Protein AF-A0A936IS47-F1 (afdb_monomer_lite)

Foldseek 3Di:
DDKDWDFAKAFPQCLLLVNDADPFDDPVVRVVCCVVRDDDNVPDRSTDTDMDDDPFDFPDKDKAAFDAQDDLAVLLVVLLVCLVVPDPDDRVVNVVSSVVRRRIDGHWIKMWTWTQCCLAPVSIEIEIAGAAAQQHALVSLLRRLVSVLVVCQQPPGKYKHKYFSNQQRGGPRDDDPCVVCCVVVVPVLVVCCVVCVPPDPVNVLQVVCVLVLCLCAFQALCHDADPPRRGRSNVVSVVCQQPRAHPVLFHWAQFQAPPFAPDDTGGCRLWFHADPRHGAFFAADLCCPVVSRGTGNGMTITITGRHNRNYPHPTFLRQGKGYKDFQVVQQPPDVVGPDSTTDIDIDTHSHGCVVVPDDPPPDD

Secondary structure (DSSP, 8-state):
-EEEEEEEEEE--TTTTTSS---SS-HHHHHHHHHHH---TTT---EEEEEEEESS-EEEEEEEEPP--S-TTHHHHHHHHHHHHT--S-HHHHHHHHHS---EEE--EEEEEEE--TTSTTS-EEEEEE---SSS-HHHHHHHHHHHHHHTTT--S-EEEEEE----SS--S---HHHHHHHHH--HHHHHHHHSTTT-TTHHHHHHTHHHHHIIIII-TTSPPBTTTB--STHHHHHHHHH---TTS--------TTTSSS--STTTTTS-EETTEEPPSEE-S--GGGTSSEE--EEEEEE-S-SSTT-TT---TT--EEEEE-HHHHTTSTT-S-SB--EEEE--SS-TTSS--------

Sequence (364 aa):
MNYAFGVEFVEVDPLGLGADRIEYGDEQLRERLRRELSADPARYRGLHGSAILSRYPIRRARVLRLKACYDWYGEERTAIARIEEACRWTAERVFIERVSRELRHGNRMALIAEVAVPESPTGQVTVVAAHLENKCNPACRREQMEQILTAIQEVEDPVILGGDLNTTGASGAPTSVEREISKRIGDADFWALNALRWFTPLVLPRALMFPANYFKNYQDPTARHVPVFATNREAALFRMIERFRFADGHAFDFRGSFGRTANRQRTLGNSNERGPKGFKPTFTFRRDYGGLVGRFKLDWFLIKPLVDDPREPDGSEWFAPHFPVTMSEINGVLPSGLSDHAPITVDLPLVEMRDLGAPPLLSR

pLDDT: mean 78.23, std 19.76, range [36.22, 98.81]

Structure (mmCIF, N/CA/C/O backbone):
data_AF-A0A936IS47-F1
#
_entry.id   AF-A0A936IS47-F1
#
loop_
_atom_site.group_PDB
_atom_site.id
_atom_site.type_symbol
_atom_site.label_atom_id
_atom_site.label_alt_id
_atom_site.label_comp_id
_atom_site.label_asym_id
_atom_site.label_entity_id
_atom_site.label_seq_id
_atom_site.pdbx_PDB_ins_code
_atom_site.Cartn_x
_atom_site.Cartn_y
_atom_site.Cartn_z
_atom_site.occupancy
_atom_site.B_iso_or_equiv
_atom_site.auth_seq_id
_atom_site.auth_comp_id
_atom_site.auth_asym_id
_atom_site.auth_atom_id
_atom_site.pdbx_PDB_model_num
ATOM 1 N N . MET A 1 1 ? 5.730 -18.001 15.917 1.00 82.19 1 MET A N 1
ATOM 2 C CA . MET A 1 1 ? 5.559 -16.816 15.050 1.00 82.19 1 MET A CA 1
ATOM 3 C C . MET A 1 1 ? 4.780 -17.264 13.829 1.00 82.19 1 MET A C 1
ATOM 5 O O . MET A 1 1 ? 5.190 -18.242 13.218 1.00 82.19 1 MET A O 1
ATOM 9 N N . ASN A 1 2 ? 3.641 -16.635 13.543 1.00 96.62 2 ASN A N 1
ATOM 10 C CA . ASN A 1 2 ? 2.774 -16.997 12.421 1.00 96.62 2 ASN A CA 1
ATOM 11 C C . ASN A 1 2 ? 3.118 -16.118 11.220 1.00 96.62 2 ASN A C 1
ATOM 13 O O . ASN A 1 2 ? 3.447 -14.943 11.400 1.00 96.62 2 ASN A O 1
ATOM 17 N N . TYR A 1 3 ? 3.041 -16.662 10.009 1.00 97.75 3 TYR A N 1
ATOM 18 C CA . TYR A 1 3 ? 3.226 -15.871 8.801 1.00 97.75 3 TYR A CA 1
ATOM 19 C C . TYR A 1 3 ? 2.379 -16.395 7.644 1.00 97.75 3 TYR A C 1
ATOM 21 O O . TYR A 1 3 ? 2.052 -17.578 7.580 1.00 97.75 3 TYR A O 1
ATOM 29 N N . ALA A 1 4 ? 2.055 -15.496 6.723 1.00 97.94 4 ALA A N 1
ATOM 30 C CA . ALA A 1 4 ? 1.508 -15.809 5.414 1.00 97.94 4 ALA A CA 1
ATOM 31 C C . ALA A 1 4 ? 2.358 -15.098 4.360 1.00 97.94 4 ALA A C 1
ATOM 33 O O . ALA A 1 4 ? 2.736 -13.944 4.553 1.00 97.94 4 ALA A O 1
ATOM 34 N N . PHE A 1 5 ? 2.658 -15.780 3.257 1.00 97.50 5 PHE A N 1
ATOM 35 C CA . PHE A 1 5 ? 3.384 -15.211 2.125 1.00 97.50 5 PHE A CA 1
ATOM 36 C C . PHE A 1 5 ? 2.571 -15.418 0.851 1.00 97.50 5 PHE A C 1
ATOM 38 O O . PHE A 1 5 ? 2.222 -16.548 0.507 1.00 97.50 5 PHE A O 1
ATOM 45 N N . GLY A 1 6 ? 2.247 -14.325 0.168 1.00 96.81 6 GLY A N 1
ATOM 46 C CA . GLY A 1 6 ? 1.588 -14.350 -1.131 1.00 96.81 6 GLY A CA 1
ATOM 47 C C . GLY A 1 6 ? 2.617 -14.117 -2.225 1.00 96.81 6 GLY A C 1
ATOM 48 O O . GLY A 1 6 ? 3.316 -13.112 -2.187 1.00 96.81 6 GLY A O 1
ATOM 49 N N . VAL A 1 7 ? 2.703 -15.018 -3.205 1.00 95.94 7 VAL A N 1
ATOM 50 C CA . VAL A 1 7 ? 3.560 -14.826 -4.386 1.00 95.94 7 VAL A CA 1
ATOM 51 C C . VAL A 1 7 ? 2.848 -13.902 -5.365 1.00 95.94 7 VAL A C 1
ATOM 53 O O . VAL A 1 7 ? 1.800 -14.256 -5.900 1.00 95.94 7 VAL A O 1
ATOM 56 N N . GLU A 1 8 ? 3.425 -12.741 -5.631 1.00 94.56 8 GLU A N 1
ATOM 57 C CA . GLU A 1 8 ? 2.979 -11.785 -6.641 1.00 94.56 8 GLU A CA 1
ATOM 58 C C . GLU A 1 8 ? 3.512 -12.159 -8.025 1.00 94.56 8 GLU A C 1
ATOM 60 O O . GLU A 1 8 ? 2.726 -12.369 -8.954 1.00 94.56 8 GLU A O 1
ATOM 65 N N . PHE A 1 9 ? 4.829 -12.342 -8.112 1.00 94.31 9 PHE A N 1
ATOM 66 C CA . PHE A 1 9 ? 5.538 -12.665 -9.341 1.00 94.31 9 PHE A CA 1
ATOM 67 C C . PHE A 1 9 ? 6.472 -13.857 -9.166 1.00 94.31 9 PHE A C 1
ATOM 69 O O . PHE A 1 9 ? 7.023 -14.093 -8.088 1.00 94.31 9 PHE A O 1
ATOM 76 N N . VAL A 1 10 ? 6.690 -14.547 -10.279 1.00 92.75 10 VAL A N 1
ATOM 77 C CA . VAL A 1 10 ? 7.828 -15.434 -10.488 1.00 92.75 10 VAL A CA 1
ATOM 78 C C . VAL A 1 10 ? 8.777 -14.736 -11.458 1.00 92.75 10 VAL A C 1
ATOM 80 O O . VAL A 1 10 ? 8.412 -14.488 -12.608 1.00 92.75 10 VAL A O 1
ATOM 83 N N . GLU A 1 11 ? 9.971 -14.395 -10.986 1.00 88.94 11 GLU A N 1
ATOM 84 C CA . GLU A 1 11 ? 11.075 -13.918 -11.813 1.00 88.94 11 GLU A CA 1
ATOM 85 C C . GLU A 1 11 ? 11.545 -15.071 -12.704 1.00 88.94 11 GLU A C 1
ATOM 87 O O . GLU A 1 11 ? 11.913 -16.146 -12.227 1.00 88.94 11 GLU A O 1
ATOM 92 N N . VAL A 1 12 ? 11.504 -14.844 -14.011 1.00 87.56 12 VAL A N 1
ATOM 93 C CA . VAL A 1 12 ? 11.900 -15.814 -15.040 1.00 87.56 12 VAL A CA 1
ATOM 94 C C . VAL A 1 12 ? 13.076 -15.306 -15.859 1.00 87.56 12 VAL A C 1
ATOM 96 O O . VAL A 1 12 ? 13.268 -15.688 -17.012 1.00 87.56 12 VAL A O 1
ATOM 99 N N . ASP A 1 13 ? 13.857 -14.414 -15.260 1.00 81.06 13 ASP A N 1
ATOM 100 C CA . ASP A 1 13 ? 14.961 -13.772 -15.929 1.00 81.06 13 ASP A CA 1
ATOM 101 C C . ASP A 1 13 ? 16.157 -14.731 -16.130 1.00 81.06 13 ASP A C 1
ATOM 103 O O . ASP A 1 13 ? 16.724 -15.200 -15.139 1.00 81.06 13 ASP A O 1
ATOM 107 N N . PRO A 1 14 ? 16.610 -15.016 -17.372 1.00 77.69 14 PRO A N 1
ATOM 108 C CA . PRO A 1 14 ? 17.640 -16.032 -17.609 1.00 77.69 14 PRO A CA 1
ATOM 109 C C . PRO A 1 14 ? 18.986 -15.798 -16.901 1.00 77.69 14 PRO A C 1
ATOM 111 O O . PRO A 1 14 ? 19.599 -16.764 -16.455 1.00 77.69 14 PRO A O 1
ATOM 114 N N . LEU A 1 15 ? 19.454 -14.550 -16.752 1.00 72.38 15 LEU A N 1
ATOM 115 C CA . LEU A 1 15 ? 20.665 -14.220 -15.979 1.00 72.38 15 LEU A CA 1
ATOM 116 C C . LEU A 1 15 ? 20.448 -14.484 -14.484 1.00 72.38 15 LEU A C 1
ATOM 118 O O . LEU A 1 15 ? 21.322 -15.076 -13.859 1.00 72.38 15 LEU A O 1
ATOM 122 N N . GLY A 1 16 ? 19.295 -14.097 -13.919 1.00 70.12 16 GLY A N 1
ATOM 123 C CA . GLY A 1 16 ? 18.965 -14.365 -12.512 1.00 70.12 16 GLY A CA 1
ATOM 124 C C . GLY A 1 16 ? 18.827 -15.860 -12.204 1.00 70.12 16 GLY A C 1
ATOM 125 O O . GLY A 1 16 ? 19.194 -16.314 -11.123 1.00 70.12 16 GLY A O 1
ATOM 126 N N . LEU A 1 17 ? 18.369 -16.645 -13.184 1.00 74.62 17 LEU A N 1
ATOM 127 C CA . LEU A 1 17 ? 18.293 -18.107 -13.115 1.00 74.62 17 LEU A CA 1
ATOM 128 C C . LEU A 1 17 ? 19.621 -18.814 -13.444 1.00 74.62 17 LEU A C 1
ATOM 130 O O . LEU A 1 17 ? 19.693 -20.040 -13.363 1.00 74.62 17 LEU A O 1
ATOM 134 N N . GLY A 1 18 ? 20.662 -18.076 -13.842 1.00 70.19 18 GLY A N 1
ATOM 135 C CA . GLY A 1 18 ? 21.946 -18.640 -14.272 1.00 70.19 18 GLY A CA 1
ATOM 136 C C . GLY A 1 18 ? 21.893 -19.423 -15.592 1.00 70.19 18 GLY A C 1
ATOM 137 O O . GLY A 1 18 ? 22.841 -20.144 -15.908 1.00 70.19 18 GLY A O 1
ATOM 138 N N . ALA A 1 19 ? 20.802 -19.298 -16.352 1.00 74.12 19 ALA A N 1
ATOM 139 C CA . ALA A 1 19 ? 20.620 -19.915 -17.665 1.00 74.12 19 ALA A CA 1
ATOM 140 C C . ALA A 1 19 ? 21.362 -19.152 -18.778 1.00 74.12 19 ALA A C 1
ATOM 142 O O . ALA A 1 19 ? 21.829 -19.773 -19.729 1.00 74.12 19 ALA A O 1
ATOM 143 N N . ASP A 1 20 ? 21.525 -17.836 -18.621 1.00 72.12 20 ASP A N 1
ATOM 144 C CA . ASP A 1 20 ? 22.324 -16.986 -19.509 1.00 72.12 20 ASP A CA 1
ATOM 145 C C . ASP A 1 20 ? 23.613 -16.512 -18.827 1.00 72.12 20 ASP A C 1
ATOM 147 O O . ASP A 1 20 ? 23.721 -16.456 -17.599 1.00 72.12 20 ASP A O 1
ATOM 151 N N . ARG A 1 21 ? 24.604 -16.112 -19.633 1.00 67.44 21 ARG A N 1
ATOM 152 C CA . ARG A 1 21 ? 25.867 -15.530 -19.157 1.00 67.44 21 ARG A CA 1
ATOM 153 C C . ARG A 1 21 ? 26.047 -14.103 -19.657 1.00 67.44 21 ARG A C 1
ATOM 155 O O . ARG A 1 21 ? 25.599 -13.730 -20.735 1.00 67.44 21 ARG A O 1
ATOM 162 N N . ILE A 1 22 ? 26.759 -13.306 -18.865 1.00 65.44 22 ILE A N 1
ATOM 163 C CA . ILE A 1 22 ? 27.151 -11.949 -19.246 1.00 65.44 22 ILE A CA 1
ATOM 164 C C . ILE A 1 22 ? 28.349 -12.029 -20.197 1.00 65.44 22 ILE A C 1
ATOM 166 O O . ILE A 1 22 ? 29.469 -12.342 -19.782 1.00 65.44 22 ILE A O 1
ATOM 170 N N . GLU A 1 23 ? 28.107 -11.740 -21.473 1.00 65.00 23 GLU A N 1
ATOM 171 C CA . GLU A 1 23 ? 29.120 -11.796 -22.537 1.00 65.00 23 GLU A CA 1
ATOM 172 C C . GLU A 1 23 ? 29.637 -10.420 -22.985 1.00 65.00 23 GLU A C 1
ATOM 174 O O . GLU A 1 23 ? 30.500 -10.341 -23.860 1.00 65.00 23 GLU A O 1
ATOM 179 N N . TYR A 1 24 ? 29.170 -9.338 -22.359 1.00 60.34 24 TYR A N 1
ATOM 180 C CA . TYR A 1 24 ? 29.506 -7.955 -22.710 1.00 60.34 24 TYR A CA 1
ATOM 181 C C . TYR A 1 24 ? 30.317 -7.265 -21.606 1.00 60.34 24 TYR A C 1
ATOM 183 O O . TYR A 1 24 ? 30.250 -7.651 -20.441 1.00 60.34 24 TYR A O 1
ATOM 191 N N . GLY A 1 25 ? 31.081 -6.234 -21.980 1.00 63.25 25 GLY A N 1
ATOM 192 C CA . GLY A 1 25 ? 31.966 -5.503 -21.067 1.00 63.25 25 GLY A CA 1
ATOM 193 C C . GLY A 1 25 ? 33.362 -6.118 -20.931 1.00 63.25 25 GLY A C 1
ATOM 194 O O . GLY A 1 25 ? 33.623 -7.216 -21.441 1.00 63.25 25 GLY A O 1
ATOM 195 N N . ASP A 1 26 ? 34.256 -5.387 -20.264 1.00 71.94 26 ASP A N 1
ATOM 196 C CA . ASP A 1 26 ? 35.590 -5.871 -19.902 1.00 71.94 26 ASP A CA 1
ATOM 197 C C . ASP A 1 26 ? 35.533 -6.918 -18.771 1.00 71.94 26 ASP A C 1
ATOM 199 O O . ASP A 1 26 ? 34.483 -7.192 -18.183 1.00 71.94 26 ASP A O 1
ATOM 203 N N . GLU A 1 27 ? 36.665 -7.562 -18.493 1.00 77.94 27 GLU A N 1
ATOM 204 C CA . GLU A 1 27 ? 36.745 -8.645 -17.511 1.00 77.94 27 GLU A CA 1
ATOM 205 C C . GLU A 1 27 ? 36.425 -8.180 -16.081 1.00 77.94 27 GLU A C 1
ATOM 207 O O . GLU A 1 27 ? 35.774 -8.909 -15.330 1.00 77.94 27 GLU A O 1
ATOM 212 N N . GLN A 1 28 ? 36.802 -6.947 -15.724 1.00 76.69 28 GLN A N 1
ATOM 213 C CA . GLN A 1 28 ? 36.520 -6.377 -14.404 1.00 76.69 28 GLN A CA 1
ATOM 214 C C . GLN A 1 28 ? 35.022 -6.166 -14.195 1.00 76.69 28 GLN A C 1
ATOM 216 O O . GLN A 1 28 ? 34.481 -6.542 -13.151 1.00 76.69 28 GLN A O 1
ATOM 221 N N . LEU A 1 29 ? 34.342 -5.604 -15.194 1.00 67.88 29 LEU A N 1
ATOM 222 C CA . LEU A 1 29 ? 32.903 -5.409 -15.179 1.00 67.88 29 LEU A CA 1
ATOM 223 C C . LEU A 1 29 ? 32.196 -6.763 -15.090 1.00 67.88 29 LEU A C 1
ATOM 225 O O . LEU A 1 29 ? 31.381 -6.959 -14.191 1.00 67.88 29 LEU A O 1
ATOM 229 N N . ARG A 1 30 ? 32.556 -7.735 -15.940 1.00 72.06 30 ARG A N 1
ATOM 230 C CA . ARG A 1 30 ? 31.964 -9.086 -15.909 1.00 72.06 30 ARG A CA 1
ATOM 231 C C . ARG A 1 30 ? 32.112 -9.762 -14.552 1.00 72.06 30 ARG A C 1
ATOM 233 O O . ARG A 1 30 ? 31.155 -10.364 -14.073 1.00 72.06 30 ARG A O 1
ATOM 240 N N . GLU A 1 31 ? 33.286 -9.678 -13.939 1.00 75.31 31 GLU A N 1
ATOM 241 C CA . GLU A 1 31 ? 33.547 -10.298 -12.641 1.00 75.31 31 GLU A CA 1
ATOM 242 C C . GLU A 1 31 ? 32.760 -9.618 -11.517 1.00 75.31 31 GLU A C 1
ATOM 244 O O . GLU A 1 31 ? 32.128 -10.291 -10.700 1.00 75.31 31 GLU A O 1
ATOM 249 N N . ARG A 1 32 ? 32.712 -8.282 -11.517 1.00 71.00 32 ARG A N 1
ATOM 250 C CA . ARG A 1 32 ? 31.872 -7.521 -10.589 1.00 71.00 32 ARG A CA 1
ATOM 251 C C . ARG A 1 32 ? 30.404 -7.928 -10.707 1.00 71.00 32 ARG A C 1
ATOM 253 O O . ARG A 1 32 ? 29.754 -8.174 -9.699 1.00 71.00 32 ARG A O 1
ATOM 260 N N . LEU A 1 33 ? 29.897 -8.040 -11.928 1.00 66.00 33 LEU A N 1
ATOM 261 C CA . LEU A 1 33 ? 28.500 -8.373 -12.184 1.00 66.00 33 LEU A CA 1
ATOM 262 C C . LEU A 1 33 ? 28.168 -9.819 -11.864 1.00 66.00 33 LEU A C 1
ATOM 264 O O . LEU A 1 33 ? 27.093 -10.081 -11.341 1.00 66.00 33 LEU A O 1
ATOM 268 N N . ARG A 1 34 ? 29.084 -10.760 -12.122 1.00 70.81 34 ARG A N 1
ATOM 269 C CA . ARG A 1 34 ? 28.926 -12.130 -11.625 1.00 70.81 34 ARG A CA 1
ATOM 270 C C . ARG A 1 34 ? 28.772 -12.121 -10.116 1.00 70.81 34 ARG A C 1
ATOM 272 O O . ARG A 1 34 ? 27.879 -12.783 -9.619 1.00 70.81 34 ARG A O 1
ATOM 279 N N . ARG A 1 35 ? 29.566 -11.344 -9.378 1.00 72.06 35 ARG A N 1
ATOM 280 C CA . ARG A 1 35 ? 29.408 -11.249 -7.918 1.00 72.06 35 ARG A CA 1
ATOM 281 C C . ARG A 1 35 ? 28.094 -10.591 -7.507 1.00 72.06 35 ARG A C 1
ATOM 283 O O . ARG A 1 35 ? 27.453 -11.091 -6.595 1.00 72.06 35 ARG A O 1
ATOM 290 N N . GLU A 1 36 ? 27.691 -9.507 -8.169 1.00 68.12 36 GLU A N 1
ATOM 291 C CA . GLU A 1 36 ? 26.474 -8.758 -7.819 1.00 68.12 36 GLU A CA 1
ATOM 292 C C . GLU A 1 36 ? 25.172 -9.484 -8.214 1.00 68.12 36 GLU A C 1
ATOM 294 O O . GLU A 1 36 ? 24.170 -9.337 -7.521 1.00 68.12 36 GLU A O 1
ATOM 299 N N . LEU A 1 37 ? 25.178 -10.270 -9.297 1.00 67.69 37 LEU A N 1
ATOM 300 C CA . LEU A 1 37 ? 23.992 -10.941 -9.853 1.00 67.69 37 LEU A CA 1
ATOM 301 C C . LEU A 1 37 ? 23.979 -12.458 -9.640 1.00 67.69 37 LEU A C 1
ATOM 303 O O . LEU A 1 37 ? 22.964 -13.093 -9.921 1.00 67.69 37 LEU A O 1
ATOM 307 N N . SER A 1 38 ? 25.078 -13.064 -9.174 1.00 66.56 38 SER A N 1
ATOM 308 C CA . SER A 1 38 ? 25.084 -14.499 -8.872 1.00 66.56 38 SER A CA 1
ATOM 309 C C . SER A 1 38 ? 24.144 -14.788 -7.710 1.00 66.56 38 SER A C 1
ATOM 311 O O . SER A 1 38 ? 24.398 -14.449 -6.555 1.00 66.56 38 SER A O 1
ATOM 313 N N . ALA A 1 39 ? 23.041 -15.451 -8.030 1.00 70.19 39 ALA A N 1
ATOM 314 C CA . ALA A 1 39 ? 22.189 -16.073 -7.043 1.00 70.19 39 ALA A CA 1
ATOM 315 C C . ALA A 1 39 ? 22.640 -17.526 -6.850 1.00 70.19 39 ALA A C 1
ATOM 317 O O . ALA A 1 39 ? 22.960 -18.217 -7.816 1.00 70.19 39 ALA A O 1
ATOM 318 N N . ASP A 1 40 ? 22.664 -17.997 -5.603 1.00 77.06 40 ASP A N 1
ATOM 319 C CA . ASP A 1 40 ? 22.871 -19.415 -5.302 1.00 77.06 40 ASP A CA 1
ATOM 320 C C . ASP A 1 40 ? 21.689 -20.222 -5.877 1.00 77.06 40 ASP A C 1
ATOM 322 O O . ASP A 1 40 ? 20.570 -20.078 -5.367 1.00 77.06 40 ASP A O 1
ATOM 326 N N . PRO A 1 41 ? 21.893 -21.082 -6.896 1.00 75.81 41 PRO A N 1
ATOM 327 C CA . PRO A 1 41 ? 20.801 -21.807 -7.544 1.00 75.81 41 PRO A CA 1
ATOM 328 C C . PRO A 1 41 ? 20.052 -22.756 -6.601 1.00 75.81 41 PRO A C 1
ATOM 330 O O . PRO A 1 41 ? 18.886 -23.066 -6.834 1.00 75.81 41 PRO A O 1
ATOM 333 N N . ALA A 1 42 ? 20.689 -23.213 -5.515 1.00 81.38 42 ALA A N 1
ATOM 334 C CA . ALA A 1 42 ? 20.038 -24.064 -4.521 1.00 81.38 42 ALA A CA 1
ATOM 335 C C . ALA A 1 42 ? 19.063 -23.278 -3.626 1.00 81.38 42 ALA A C 1
ATOM 337 O O . ALA A 1 42 ? 18.147 -23.857 -3.032 1.00 81.38 42 ALA A O 1
ATOM 338 N N . ARG A 1 43 ? 19.252 -21.957 -3.519 1.00 81.25 43 ARG A N 1
ATOM 339 C CA . ARG A 1 43 ? 18.475 -21.072 -2.640 1.00 81.25 43 ARG A CA 1
ATOM 340 C C . ARG A 1 43 ? 17.535 -20.143 -3.394 1.00 81.25 43 ARG A C 1
ATOM 342 O O . ARG A 1 43 ? 16.494 -19.777 -2.851 1.00 81.25 43 ARG A O 1
ATOM 349 N N . TYR A 1 44 ? 17.888 -19.752 -4.611 1.00 82.69 44 TYR A N 1
ATOM 350 C CA . TYR A 1 44 ? 17.108 -18.819 -5.404 1.00 82.69 44 TYR A CA 1
ATOM 351 C C . TYR A 1 44 ? 15.826 -19.474 -5.917 1.00 82.69 44 TYR A C 1
ATOM 353 O O . TYR A 1 44 ? 15.848 -20.515 -6.568 1.00 82.69 44 TYR A O 1
ATOM 361 N N . ARG A 1 45 ? 14.683 -18.864 -5.596 1.00 82.62 45 ARG A N 1
ATOM 362 C CA . ARG A 1 45 ? 13.356 -19.331 -6.030 1.00 82.62 45 ARG A CA 1
ATOM 363 C C . ARG A 1 45 ? 12.652 -18.354 -6.972 1.00 82.62 45 ARG A C 1
ATOM 365 O O . ARG A 1 45 ? 11.584 -18.691 -7.466 1.00 82.62 45 ARG A O 1
ATOM 372 N N . GLY A 1 46 ? 13.209 -17.156 -7.174 1.00 85.56 46 GLY A N 1
ATOM 373 C CA . GLY A 1 46 ? 12.604 -16.106 -8.001 1.00 85.56 46 GLY A CA 1
ATOM 374 C C . GLY A 1 46 ? 11.203 -15.675 -7.551 1.00 85.56 46 GLY A C 1
ATOM 375 O O . GLY A 1 46 ? 10.436 -15.182 -8.364 1.00 85.56 46 GLY A O 1
ATOM 376 N N . LEU A 1 47 ? 10.816 -15.900 -6.291 1.00 91.00 47 LEU A N 1
ATOM 377 C CA . LEU A 1 47 ? 9.480 -15.553 -5.803 1.00 91.00 47 LEU A CA 1
ATOM 378 C C . LEU A 1 47 ? 9.488 -14.141 -5.219 1.00 91.00 47 LEU A C 1
ATOM 380 O O . LEU A 1 47 ? 10.156 -13.888 -4.219 1.00 91.00 47 LEU A O 1
ATOM 384 N N . HIS A 1 48 ? 8.697 -13.253 -5.811 1.00 91.50 48 HIS A N 1
ATOM 385 C CA . HIS A 1 48 ? 8.455 -11.903 -5.304 1.00 91.50 48 HIS A CA 1
ATOM 386 C C . HIS A 1 48 ? 7.042 -11.835 -4.743 1.00 91.50 48 HIS A C 1
ATOM 388 O O . HIS A 1 48 ? 6.132 -12.477 -5.271 1.00 91.50 48 HIS A O 1
ATOM 394 N N . GLY A 1 49 ? 6.832 -11.067 -3.680 1.00 94.25 49 GLY A N 1
ATOM 395 C CA . GLY A 1 49 ? 5.531 -11.027 -3.033 1.00 94.25 49 GLY A CA 1
ATOM 396 C C . GLY A 1 49 ? 5.498 -10.230 -1.743 1.00 94.25 49 GLY A C 1
ATOM 397 O O . GLY A 1 49 ? 6.438 -9.510 -1.414 1.00 94.25 49 GLY A O 1
ATOM 398 N N . SER A 1 50 ? 4.406 -10.401 -1.005 1.00 95.88 50 SER A N 1
ATOM 399 C CA . SER A 1 50 ? 4.168 -9.735 0.275 1.00 95.88 50 SER A CA 1
ATOM 400 C C . SER A 1 50 ? 4.013 -10.769 1.379 1.00 95.88 50 SER A C 1
ATOM 402 O O . SER A 1 50 ? 3.441 -11.843 1.169 1.00 95.88 50 SER A O 1
ATOM 404 N N . ALA A 1 51 ? 4.508 -10.428 2.566 1.00 97.06 51 ALA A N 1
ATOM 405 C CA . ALA A 1 51 ? 4.380 -11.245 3.761 1.00 97.06 51 ALA A CA 1
ATOM 406 C C . ALA A 1 51 ? 3.576 -10.507 4.834 1.00 97.06 51 ALA A C 1
ATOM 408 O O . ALA A 1 51 ? 3.777 -9.316 5.055 1.00 97.06 51 ALA A O 1
ATOM 409 N N . ILE A 1 52 ? 2.720 -11.239 5.543 1.00 98.44 52 ILE A N 1
ATOM 410 C CA . ILE A 1 52 ? 2.136 -10.812 6.816 1.00 98.44 52 ILE A CA 1
ATOM 411 C C . ILE A 1 52 ? 2.761 -11.677 7.899 1.00 98.44 52 ILE A C 1
ATOM 413 O O . ILE A 1 52 ? 2.719 -12.903 7.811 1.00 98.44 52 ILE A O 1
ATOM 417 N N . LEU A 1 53 ? 3.336 -11.044 8.918 1.00 98.38 53 LEU A N 1
ATOM 418 C CA . LEU A 1 53 ? 3.909 -11.713 10.079 1.00 98.38 53 LEU A CA 1
ATOM 419 C C . LEU A 1 53 ? 3.115 -11.298 11.315 1.00 98.38 53 LEU A C 1
ATOM 421 O O . LEU A 1 53 ? 2.843 -10.116 11.510 1.00 98.38 53 LEU A O 1
ATOM 425 N N . SER A 1 54 ? 2.748 -12.264 12.156 1.00 97.75 54 SER A N 1
ATOM 426 C CA . SER A 1 54 ? 1.942 -12.004 13.347 1.00 97.75 54 SER A CA 1
ATOM 427 C C . SER A 1 54 ? 2.402 -12.817 14.553 1.00 97.75 54 SER A C 1
ATOM 429 O O . SER A 1 54 ? 2.759 -13.999 14.460 1.00 97.75 54 SER A O 1
ATOM 431 N N . ARG A 1 55 ? 2.368 -12.172 15.725 1.00 97.12 55 ARG A N 1
ATOM 432 C CA . ARG A 1 55 ? 2.476 -12.858 17.024 1.00 97.12 55 ARG A CA 1
ATOM 433 C C . ARG A 1 55 ? 1.204 -13.647 17.340 1.00 97.12 55 ARG A C 1
ATOM 435 O O . ARG A 1 55 ? 1.289 -14.697 17.967 1.00 97.12 55 ARG A O 1
ATOM 442 N N . TYR A 1 56 ? 0.066 -13.180 16.839 1.00 97.62 56 TYR A N 1
ATOM 443 C CA . TYR A 1 56 ? -1.237 -13.815 16.975 1.00 97.62 56 TYR A CA 1
ATOM 444 C C . TYR A 1 56 ? -1.475 -14.872 15.881 1.00 97.62 56 TYR A C 1
ATOM 446 O O . TYR A 1 56 ? -0.841 -14.801 14.820 1.00 97.62 56 TYR A O 1
ATOM 454 N N . PRO A 1 57 ? -2.355 -15.867 16.103 1.00 98.38 57 PRO A N 1
ATOM 455 C CA . PRO A 1 57 ? -2.691 -16.869 15.093 1.00 98.38 57 PRO A CA 1
ATOM 456 C C . PRO A 1 57 ? -3.307 -16.250 13.831 1.00 98.38 57 PRO A C 1
ATOM 458 O O . PRO A 1 57 ? -4.258 -15.474 13.916 1.00 98.38 57 PRO A O 1
ATOM 461 N N . ILE A 1 58 ? -2.805 -16.646 12.658 1.00 98.50 58 ILE A N 1
ATOM 462 C CA . ILE A 1 58 ? -3.453 -16.371 11.369 1.00 98.50 58 ILE A CA 1
ATOM 463 C C . ILE A 1 58 ? -4.460 -17.498 11.125 1.00 98.50 58 ILE A C 1
ATOM 465 O O . ILE A 1 58 ? -4.066 -18.659 11.015 1.00 98.50 58 ILE A O 1
ATOM 469 N N . ARG A 1 59 ? -5.754 -17.174 11.085 1.00 97.88 59 ARG A N 1
ATOM 470 C CA . ARG A 1 59 ? -6.847 -18.149 10.917 1.00 97.88 59 ARG A CA 1
ATOM 471 C C . ARG A 1 59 ? -7.085 -18.489 9.457 1.00 97.88 59 ARG A C 1
ATOM 473 O O . ARG A 1 59 ? -7.299 -19.650 9.115 1.00 97.88 59 ARG A O 1
ATOM 480 N N . ARG A 1 60 ? -7.006 -17.476 8.601 1.00 98.00 60 ARG A N 1
ATOM 481 C CA . ARG A 1 60 ? -7.183 -17.595 7.159 1.00 98.00 60 ARG A CA 1
ATOM 482 C C . ARG A 1 60 ? -6.251 -16.624 6.461 1.00 98.00 60 ARG A C 1
ATOM 484 O O . ARG A 1 60 ? -6.031 -15.521 6.945 1.00 98.00 60 ARG A O 1
ATOM 491 N N . ALA A 1 61 ? -5.728 -17.027 5.311 1.00 98.25 61 ALA A N 1
ATOM 492 C CA . ALA A 1 61 ? -5.010 -16.139 4.412 1.00 98.25 61 ALA A CA 1
ATOM 493 C C . ALA A 1 61 ? -5.408 -16.441 2.968 1.00 98.25 61 ALA A C 1
ATOM 495 O O . ALA A 1 61 ? -5.621 -17.599 2.603 1.00 98.25 61 ALA A O 1
ATOM 496 N N . ARG A 1 62 ? -5.516 -15.402 2.143 1.00 98.31 62 ARG A N 1
ATOM 497 C CA . ARG A 1 62 ? -5.797 -15.520 0.710 1.00 98.31 62 ARG A CA 1
ATOM 498 C C . ARG A 1 62 ? -5.099 -14.422 -0.076 1.00 98.31 62 ARG A C 1
ATOM 500 O O . ARG A 1 62 ? -4.920 -13.311 0.411 1.00 98.31 62 ARG A O 1
ATOM 507 N N . VAL A 1 63 ? -4.764 -14.731 -1.322 1.00 98.19 63 VAL A N 1
ATOM 508 C CA . VAL A 1 63 ? -4.258 -13.753 -2.287 1.00 98.19 63 VAL A CA 1
ATOM 509 C C . VAL A 1 63 ? -5.420 -13.261 -3.144 1.00 98.19 63 VAL A C 1
ATOM 511 O O . VAL A 1 63 ? -6.136 -14.063 -3.741 1.00 98.19 63 VAL A O 1
ATOM 514 N N . LEU A 1 64 ? -5.589 -11.945 -3.230 1.00 98.38 64 LEU A N 1
ATOM 515 C CA . LEU A 1 64 ? -6.420 -11.282 -4.226 1.00 98.38 64 LEU A CA 1
ATOM 516 C C . LEU A 1 64 ? -5.524 -10.831 -5.381 1.00 98.38 64 LEU A C 1
ATOM 518 O O . LEU A 1 64 ? -4.687 -9.946 -5.213 1.00 98.38 64 LEU A O 1
ATOM 522 N N . ARG A 1 65 ? -5.696 -11.436 -6.558 1.00 97.25 65 ARG A N 1
ATOM 523 C CA . ARG A 1 65 ? -5.019 -10.984 -7.779 1.00 97.25 65 ARG A CA 1
ATOM 524 C C . ARG A 1 65 ? -5.684 -9.714 -8.287 1.00 97.25 65 ARG A C 1
ATOM 526 O O . ARG A 1 65 ? -6.896 -9.699 -8.489 1.00 97.25 65 ARG A O 1
ATOM 533 N N . LEU A 1 66 ? -4.890 -8.670 -8.486 1.00 97.56 66 LEU A N 1
ATOM 534 C CA . LEU A 1 66 ? -5.374 -7.395 -8.995 1.00 97.56 66 LEU A CA 1
ATOM 535 C C . LEU A 1 66 ? -5.365 -7.406 -10.522 1.00 97.56 66 LEU A C 1
ATOM 537 O O . LEU A 1 66 ? -4.697 -8.222 -11.164 1.00 97.56 66 LEU A O 1
ATOM 541 N N . LYS A 1 67 ? -6.114 -6.474 -11.110 1.00 94.69 67 LYS A N 1
ATOM 542 C CA . LYS A 1 67 ? -6.108 -6.215 -12.546 1.00 94.69 67 LYS A CA 1
ATOM 543 C C . LYS A 1 67 ? -4.668 -6.031 -13.026 1.00 94.69 67 LYS A C 1
ATOM 545 O O . LYS A 1 67 ? -3.925 -5.210 -12.482 1.00 94.69 67 LYS A O 1
ATOM 550 N N . ALA A 1 68 ? -4.312 -6.772 -14.073 1.00 93.38 68 ALA A N 1
ATOM 551 C CA . ALA A 1 68 ? -3.065 -6.586 -14.795 1.00 93.38 68 ALA A CA 1
ATOM 552 C C . ALA A 1 68 ? -3.076 -5.202 -15.453 1.00 93.38 68 ALA A C 1
ATOM 554 O O . ALA A 1 68 ? -3.886 -4.927 -16.340 1.00 93.38 68 ALA A O 1
ATOM 555 N N . CYS A 1 69 ? -2.211 -4.320 -14.969 1.00 89.06 69 CYS A N 1
ATOM 556 C CA . CYS A 1 69 ? -2.061 -2.960 -15.478 1.00 89.06 69 CYS A CA 1
ATOM 557 C C . CYS A 1 69 ? -0.813 -2.808 -16.371 1.00 89.06 69 CYS A C 1
ATOM 559 O O . CYS A 1 69 ? -0.666 -1.773 -17.017 1.00 89.06 69 CYS A O 1
ATOM 561 N N . TYR A 1 70 ? 0.063 -3.817 -16.388 1.00 90.12 70 TYR A N 1
ATOM 562 C CA . TYR A 1 70 ? 1.296 -3.886 -17.168 1.00 90.12 70 TYR A CA 1
ATOM 563 C C . TYR A 1 70 ? 1.665 -5.357 -17.412 1.00 90.12 70 TYR A C 1
ATOM 565 O O . TYR A 1 70 ? 1.545 -6.169 -16.490 1.00 90.12 70 TYR A O 1
ATOM 573 N N . ASP A 1 71 ? 2.101 -5.711 -18.624 1.00 90.94 71 ASP A N 1
ATOM 574 C CA . ASP A 1 71 ? 2.614 -7.059 -18.911 1.00 90.94 71 ASP A CA 1
ATOM 575 C C . ASP A 1 71 ? 4.117 -7.146 -18.614 1.00 90.94 71 ASP A C 1
ATOM 577 O O . ASP A 1 71 ? 4.975 -6.902 -19.464 1.00 90.94 71 ASP A O 1
ATOM 581 N N . TRP A 1 72 ? 4.421 -7.550 -17.383 1.00 88.94 72 TRP A N 1
ATOM 582 C CA . TRP A 1 72 ? 5.773 -7.721 -16.854 1.00 88.94 72 TRP A CA 1
ATOM 583 C C . TRP A 1 72 ? 6.663 -8.710 -17.614 1.00 88.94 72 TRP A C 1
ATOM 585 O O . TRP A 1 72 ? 7.878 -8.705 -17.426 1.00 88.94 72 TRP A O 1
ATOM 595 N N . TYR A 1 73 ? 6.093 -9.554 -18.471 1.00 90.19 73 TYR A N 1
ATOM 596 C CA . TYR A 1 73 ? 6.875 -10.438 -19.324 1.00 90.19 73 TYR A CA 1
ATOM 597 C C . TYR A 1 73 ? 6.942 -9.897 -20.752 1.00 90.19 73 TYR A C 1
ATOM 599 O O . TYR A 1 73 ? 8.028 -9.675 -21.288 1.00 90.19 73 TYR A O 1
ATOM 607 N N . GLY A 1 74 ? 5.789 -9.677 -21.387 1.00 87.12 74 GLY A N 1
ATOM 608 C CA . GLY A 1 74 ? 5.712 -9.302 -22.797 1.00 87.12 74 GLY A CA 1
ATOM 609 C C . GLY A 1 74 ? 6.201 -7.885 -23.090 1.00 87.12 74 GLY A C 1
ATOM 610 O O . GLY A 1 74 ? 6.944 -7.694 -24.062 1.00 87.12 74 GLY A O 1
ATOM 611 N N . GLU A 1 75 ? 5.836 -6.897 -22.266 1.00 83.88 75 GLU A N 1
ATOM 612 C CA . GLU A 1 75 ? 6.280 -5.510 -22.459 1.00 83.88 75 GLU A CA 1
ATOM 613 C C . GLU A 1 75 ? 7.768 -5.356 -22.134 1.00 83.88 75 GLU A C 1
ATOM 615 O O . GLU A 1 75 ? 8.492 -4.758 -22.931 1.00 83.88 75 GLU A O 1
ATOM 620 N N . GLU A 1 76 ? 8.254 -5.984 -21.059 1.00 81.94 76 GLU A N 1
ATOM 621 C CA . GLU A 1 76 ? 9.686 -6.011 -20.721 1.00 81.94 76 GLU A CA 1
ATOM 622 C C . GLU A 1 76 ? 10.513 -6.675 -21.829 1.00 81.94 76 GLU A C 1
ATOM 624 O O . GLU A 1 76 ? 11.495 -6.106 -22.306 1.00 81.94 76 GLU A O 1
ATOM 629 N N . ARG A 1 77 ? 10.079 -7.839 -22.333 1.00 79.94 77 ARG A N 1
ATOM 630 C CA . ARG A 1 77 ? 10.756 -8.529 -23.443 1.00 79.94 77 ARG A CA 1
ATOM 631 C C . ARG A 1 77 ? 10.796 -7.682 -24.717 1.00 79.94 77 ARG A C 1
ATOM 633 O O . ARG A 1 77 ? 11.795 -7.686 -25.432 1.00 79.94 77 ARG A O 1
ATOM 640 N N . THR A 1 78 ? 9.726 -6.944 -25.009 1.00 76.81 78 THR A N 1
ATOM 641 C CA . THR A 1 78 ? 9.660 -6.069 -26.191 1.00 76.81 78 THR A CA 1
ATOM 642 C C . THR A 1 78 ? 10.528 -4.822 -26.027 1.00 7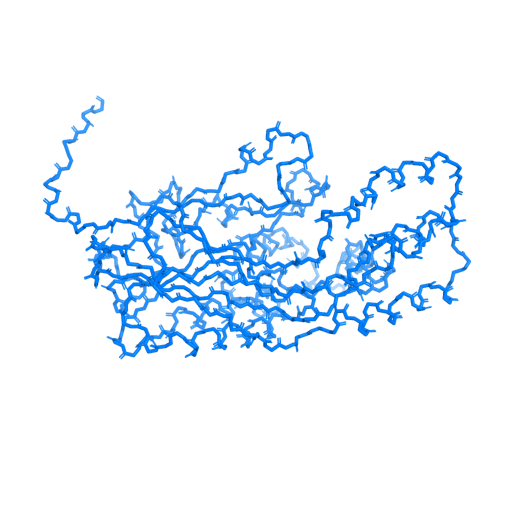6.81 78 THR A C 1
ATOM 644 O O . THR A 1 78 ? 11.179 -4.396 -26.982 1.00 76.81 78 THR A O 1
ATOM 647 N N . ALA A 1 79 ? 10.551 -4.230 -24.830 1.00 69.19 79 ALA A N 1
ATOM 648 C CA . ALA A 1 79 ? 11.423 -3.103 -24.516 1.00 69.19 79 ALA A CA 1
ATOM 649 C C . ALA A 1 79 ? 12.897 -3.480 -24.729 1.00 69.19 79 ALA A C 1
ATOM 651 O O . ALA A 1 79 ? 13.631 -2.717 -25.356 1.00 69.19 79 ALA A O 1
ATOM 652 N N . ILE A 1 80 ? 13.284 -4.691 -24.315 1.00 63.91 80 ILE A N 1
ATOM 653 C CA . ILE A 1 80 ? 14.622 -5.252 -24.539 1.00 63.91 80 ILE A CA 1
ATOM 654 C C . ILE A 1 80 ? 14.943 -5.344 -26.034 1.00 63.91 80 ILE A C 1
ATOM 656 O O . ILE A 1 80 ? 15.943 -4.776 -26.468 1.00 63.91 80 ILE A O 1
ATOM 660 N N . ALA A 1 81 ? 14.085 -5.989 -26.831 1.00 63.53 81 ALA A N 1
ATOM 661 C CA . ALA A 1 81 ? 14.332 -6.173 -28.264 1.00 63.53 81 ALA A CA 1
ATOM 662 C C . ALA A 1 81 ? 14.536 -4.835 -28.997 1.00 63.53 81 ALA A C 1
ATOM 664 O O . ALA A 1 81 ? 15.436 -4.702 -29.821 1.00 63.53 81 ALA A O 1
ATOM 665 N N . ARG A 1 82 ? 13.759 -3.804 -28.636 1.00 61.78 82 ARG A N 1
ATOM 666 C CA . ARG A 1 82 ? 13.907 -2.456 -29.207 1.00 61.78 82 ARG A CA 1
ATOM 667 C C . ARG A 1 82 ? 15.233 -1.798 -28.846 1.00 61.78 82 ARG A C 1
ATOM 669 O O . ARG A 1 82 ? 15.778 -1.067 -29.664 1.00 61.78 82 ARG A O 1
ATOM 676 N N . ILE A 1 83 ? 15.737 -2.012 -27.632 1.00 58.12 83 ILE A N 1
ATOM 677 C CA . ILE A 1 83 ? 17.048 -1.498 -27.224 1.00 58.12 83 ILE A CA 1
ATOM 678 C C . ILE A 1 83 ? 18.147 -2.239 -27.991 1.00 58.12 83 ILE A C 1
ATOM 680 O O . ILE A 1 83 ? 19.043 -1.591 -28.522 1.00 58.12 83 ILE A O 1
ATOM 684 N N . GLU A 1 84 ? 18.061 -3.563 -28.115 1.00 60.53 84 GLU A N 1
ATOM 685 C CA . GLU A 1 84 ? 19.040 -4.364 -28.861 1.00 60.53 84 GLU A CA 1
ATOM 686 C C . GLU A 1 84 ? 19.083 -3.989 -30.354 1.00 60.53 84 GLU A C 1
ATOM 688 O O . GLU A 1 84 ? 20.170 -3.816 -30.907 1.00 60.53 84 GLU A O 1
ATOM 693 N N . GLU A 1 85 ? 17.928 -3.753 -30.985 1.00 55.72 85 GLU A N 1
ATOM 694 C CA . GLU A 1 85 ? 17.836 -3.270 -32.372 1.00 55.72 85 GLU A CA 1
ATOM 695 C C . GLU A 1 85 ? 18.333 -1.824 -32.542 1.00 55.72 85 GLU A C 1
ATOM 697 O O . GLU A 1 85 ? 18.903 -1.474 -33.578 1.00 55.72 85 GLU A O 1
ATOM 702 N N . ALA A 1 86 ? 18.145 -0.964 -31.535 1.00 52.22 86 ALA A N 1
ATOM 703 C CA . ALA A 1 86 ? 18.461 0.460 -31.628 1.00 52.22 86 ALA A CA 1
ATOM 704 C C . ALA A 1 86 ? 19.953 0.806 -31.440 1.00 52.22 86 ALA A C 1
ATOM 706 O O . ALA A 1 86 ? 20.305 1.985 -31.568 1.00 52.22 86 ALA A O 1
ATOM 707 N N . CYS A 1 87 ? 20.850 -0.147 -31.129 1.00 47.59 87 CYS A N 1
ATOM 708 C CA . CYS A 1 87 ? 22.159 0.218 -30.578 1.00 47.59 87 CYS A CA 1
ATOM 709 C C . CYS A 1 87 ? 23.416 0.133 -31.463 1.00 47.59 87 CYS A C 1
ATOM 711 O O . CYS A 1 87 ? 24.128 -0.864 -31.479 1.00 47.59 87 CYS A O 1
ATOM 713 N N . ARG A 1 88 ? 23.806 1.315 -31.988 1.00 44.00 88 ARG A N 1
ATOM 714 C CA . ARG A 1 88 ? 25.185 1.864 -31.991 1.00 44.00 88 ARG A CA 1
ATOM 715 C C . ARG A 1 88 ? 25.478 2.631 -30.675 1.00 44.00 88 ARG A C 1
ATOM 717 O O . ARG A 1 88 ? 25.789 3.819 -30.716 1.00 44.00 88 ARG A O 1
ATOM 724 N N . TRP A 1 89 ? 25.329 2.013 -29.502 1.00 52.81 89 TRP A N 1
ATOM 725 C CA . TRP A 1 89 ? 25.623 2.665 -28.206 1.00 52.81 89 TRP A CA 1
ATOM 726 C C . TRP A 1 89 ? 26.740 1.942 -27.451 1.00 52.81 89 TRP A C 1
ATOM 728 O O . TRP A 1 89 ? 27.100 0.815 -27.787 1.00 52.81 89 TRP A O 1
ATOM 738 N N . THR A 1 90 ? 27.318 2.600 -26.439 1.00 52.19 90 THR A N 1
ATOM 739 C CA . THR A 1 90 ? 28.367 2.001 -25.606 1.00 52.19 90 THR A CA 1
ATOM 740 C C . THR A 1 90 ? 27.831 0.762 -24.891 1.00 52.19 90 THR A C 1
ATOM 742 O O . THR A 1 90 ? 26.735 0.783 -24.325 1.00 52.19 90 THR A O 1
ATOM 745 N N . ALA A 1 91 ? 28.621 -0.316 -24.903 1.00 54.78 91 ALA A N 1
ATOM 746 C CA . ALA A 1 91 ? 28.252 -1.608 -24.325 1.00 54.78 91 ALA A CA 1
ATOM 747 C C . ALA A 1 91 ? 27.753 -1.486 -22.875 1.00 54.78 91 ALA A C 1
ATOM 749 O O . ALA A 1 91 ? 26.809 -2.162 -22.496 1.00 54.78 91 ALA A O 1
ATOM 750 N N . GLU A 1 92 ? 28.323 -0.565 -22.096 1.00 50.47 92 GLU A N 1
ATOM 751 C CA . GLU A 1 92 ? 27.971 -0.311 -20.696 1.00 50.47 92 GLU A CA 1
ATOM 752 C C . GLU A 1 92 ? 26.515 0.153 -20.493 1.00 50.47 92 GLU A C 1
ATOM 754 O O . GLU A 1 92 ? 25.857 -0.275 -19.547 1.00 50.47 92 GLU A O 1
ATOM 759 N N . ARG A 1 93 ? 25.964 0.985 -21.389 1.00 52.53 93 ARG A N 1
ATOM 760 C CA . ARG A 1 93 ? 24.595 1.519 -21.251 1.00 52.53 93 ARG A CA 1
ATOM 761 C C . ARG A 1 93 ? 23.520 0.504 -21.618 1.00 52.53 93 ARG A C 1
ATOM 763 O O . ARG A 1 93 ? 22.568 0.334 -20.864 1.00 52.53 93 ARG A O 1
ATOM 770 N N . VAL A 1 94 ? 23.701 -0.182 -22.746 1.00 51.47 94 VAL A N 1
ATOM 771 C CA . VAL A 1 94 ? 22.843 -1.309 -23.161 1.00 51.47 94 VAL A CA 1
ATOM 772 C C . VAL A 1 94 ? 22.828 -2.384 -22.073 1.00 51.47 94 VAL A C 1
ATOM 774 O O . VAL A 1 94 ? 21.808 -3.006 -21.792 1.00 51.47 94 VAL A O 1
ATOM 777 N N . PHE A 1 95 ? 23.967 -2.553 -21.410 1.00 54.44 95 PHE A N 1
ATOM 778 C CA . PHE A 1 95 ? 24.159 -3.531 -20.364 1.00 54.44 95 PHE A CA 1
ATOM 779 C C . PHE A 1 95 ? 23.491 -3.157 -19.021 1.00 54.44 95 PHE A C 1
ATOM 781 O O . PHE A 1 95 ? 22.843 -4.016 -18.430 1.00 54.44 95 PHE A O 1
ATOM 788 N N . ILE A 1 96 ? 23.556 -1.899 -18.553 1.00 52.97 96 ILE A N 1
ATOM 789 C CA . ILE A 1 96 ? 22.830 -1.456 -17.337 1.00 52.97 96 ILE A CA 1
ATOM 790 C C . ILE A 1 96 ? 21.313 -1.622 -17.507 1.00 52.97 96 ILE A C 1
ATOM 792 O O . ILE A 1 96 ? 20.636 -2.059 -16.579 1.00 52.97 96 ILE A O 1
ATOM 796 N N . GLU A 1 97 ? 20.779 -1.341 -18.696 1.00 52.72 97 GLU A N 1
ATOM 797 C CA . GLU A 1 97 ? 19.365 -1.581 -19.019 1.00 52.72 97 GLU A CA 1
ATOM 798 C C . GLU A 1 97 ? 19.030 -3.081 -18.968 1.00 52.72 97 GLU A C 1
ATOM 800 O O . GLU A 1 97 ? 18.040 -3.473 -18.354 1.00 52.72 97 GLU A O 1
ATOM 805 N N . ARG A 1 98 ? 19.905 -3.942 -19.514 1.00 51.75 98 ARG A N 1
ATOM 806 C CA . ARG A 1 98 ? 19.757 -5.407 -19.464 1.00 51.75 98 ARG A CA 1
ATOM 807 C C . ARG A 1 98 ? 19.916 -5.987 -18.055 1.00 51.75 98 ARG A C 1
ATOM 809 O O . ARG A 1 98 ? 19.406 -7.065 -17.811 1.00 51.75 98 ARG A O 1
ATOM 816 N N . VAL A 1 99 ? 20.584 -5.310 -17.122 1.00 49.50 99 VAL A N 1
ATOM 817 C CA . VAL A 1 99 ? 20.637 -5.698 -15.695 1.00 49.50 99 VAL A CA 1
ATOM 818 C C . VAL A 1 99 ? 19.453 -5.139 -14.901 1.00 49.50 99 VAL A C 1
ATOM 820 O O . VAL A 1 99 ? 19.072 -5.712 -13.888 1.00 49.50 99 VAL A O 1
ATOM 823 N N . SER A 1 100 ? 18.824 -4.063 -15.380 1.00 52.97 100 SER A N 1
ATOM 824 C CA . SER A 1 100 ? 17.628 -3.463 -14.764 1.00 52.97 100 SER A CA 1
ATOM 825 C C . SER A 1 100 ? 16.321 -4.155 -15.181 1.00 52.97 100 SER A C 1
ATOM 827 O O . SER A 1 100 ? 15.240 -3.622 -14.942 1.00 52.97 100 SER A O 1
ATOM 829 N N . ARG A 1 101 ? 16.412 -5.315 -15.842 1.00 65.12 101 ARG A N 1
ATOM 830 C CA . ARG A 1 101 ? 15.262 -6.072 -16.344 1.00 65.12 101 ARG A CA 1
ATOM 831 C C . ARG A 1 101 ? 14.503 -6.743 -15.207 1.00 65.12 101 ARG A C 1
ATOM 833 O O . ARG A 1 101 ? 15.103 -7.288 -14.290 1.00 65.12 101 ARG A O 1
ATOM 840 N N . GLU A 1 102 ? 13.182 -6.745 -15.318 1.00 74.19 102 GLU A N 1
ATOM 841 C CA . GLU A 1 102 ? 12.284 -7.393 -14.360 1.00 74.19 102 GLU A CA 1
ATOM 842 C C . GLU A 1 102 ? 11.366 -8.365 -15.110 1.00 74.19 102 GLU A C 1
ATOM 844 O O . GLU A 1 102 ? 10.149 -8.181 -15.156 1.00 74.19 102 GLU A O 1
ATOM 849 N N . LEU A 1 103 ? 11.959 -9.380 -15.754 1.00 85.38 103 LEU A N 1
ATOM 850 C CA . LEU A 1 103 ? 11.208 -10.383 -16.515 1.00 85.38 103 LEU A CA 1
ATOM 851 C C . LEU A 1 103 ? 10.443 -11.288 -15.555 1.00 85.38 103 LEU A C 1
ATOM 853 O O . LEU A 1 103 ? 11.002 -12.201 -14.945 1.00 85.38 103 LEU A O 1
ATOM 857 N N . ARG A 1 104 ? 9.142 -11.032 -15.431 1.00 90.31 104 ARG A N 1
ATOM 858 C CA . ARG A 1 104 ? 8.298 -11.659 -14.415 1.00 90.31 104 ARG A CA 1
ATOM 859 C C . ARG A 1 104 ? 6.998 -12.176 -15.003 1.00 90.31 104 ARG A C 1
ATOM 861 O O . ARG A 1 104 ? 6.329 -11.488 -15.767 1.00 90.31 104 ARG A O 1
ATOM 868 N N . HIS A 1 105 ? 6.594 -13.364 -14.567 1.00 93.00 105 HIS A N 1
ATOM 869 C CA . HIS A 1 105 ? 5.228 -13.846 -14.738 1.00 93.00 105 HIS A CA 1
ATOM 870 C C . HIS A 1 105 ? 4.421 -13.617 -13.467 1.00 93.00 105 HIS A C 1
ATOM 872 O O . HIS A 1 105 ? 4.844 -13.971 -12.369 1.00 93.00 105 HIS A O 1
ATOM 878 N N . GLY A 1 106 ? 3.225 -13.063 -13.625 1.00 92.81 106 GLY A N 1
ATOM 879 C CA . GLY A 1 106 ? 2.333 -12.744 -12.521 1.00 92.81 106 GLY A CA 1
ATOM 880 C C . GLY A 1 106 ? 1.793 -11.334 -12.656 1.00 92.81 106 GLY A C 1
ATOM 881 O O . GLY A 1 106 ? 1.964 -10.687 -13.683 1.00 92.81 106 GLY A O 1
ATOM 882 N N . ASN A 1 107 ? 1.116 -10.885 -11.610 1.00 92.62 107 ASN A N 1
ATOM 883 C CA . ASN A 1 107 ? 0.543 -9.552 -11.508 1.00 92.62 107 ASN A CA 1
ATOM 884 C C . ASN A 1 107 ? 0.485 -9.161 -10.039 1.00 92.62 107 ASN A C 1
ATOM 886 O O . ASN A 1 107 ? 0.387 -10.039 -9.170 1.00 92.62 107 ASN A O 1
ATOM 890 N N . ARG A 1 108 ? 0.447 -7.845 -9.817 1.00 96.06 108 ARG A N 1
ATOM 891 C CA . ARG A 1 108 ? 0.219 -7.208 -8.521 1.00 96.06 108 ARG A CA 1
ATOM 892 C C . ARG A 1 108 ? -0.920 -7.853 -7.736 1.00 96.06 108 ARG A C 1
ATOM 894 O O . ARG A 1 108 ? -1.920 -8.300 -8.311 1.00 96.06 108 ARG A O 1
ATOM 901 N N . MET A 1 109 ? -0.762 -7.925 -6.420 1.00 97.69 109 MET A N 1
ATOM 902 C CA . MET A 1 109 ? -1.716 -8.611 -5.555 1.00 97.69 109 MET A CA 1
ATOM 903 C C . MET A 1 109 ? -1.918 -7.908 -4.209 1.00 97.69 109 MET A C 1
ATOM 905 O O . MET A 1 109 ? -1.139 -7.049 -3.801 1.00 97.69 109 MET A O 1
ATOM 909 N N . ALA A 1 110 ? -2.992 -8.285 -3.519 1.00 98.56 110 ALA A N 1
ATOM 910 C CA . ALA A 1 110 ? -3.160 -8.011 -2.099 1.00 98.56 110 ALA A CA 1
ATOM 911 C C . ALA A 1 110 ? -3.232 -9.333 -1.328 1.00 98.56 110 ALA A C 1
ATOM 913 O O . ALA A 1 110 ? -4.037 -10.210 -1.655 1.00 98.56 110 ALA A O 1
ATOM 914 N N . LEU A 1 111 ? -2.400 -9.486 -0.301 1.00 98.81 111 LEU A N 1
ATOM 915 C CA . LEU A 1 111 ? -2.472 -10.599 0.637 1.00 98.81 111 LEU A CA 1
ATOM 916 C C . LEU A 1 111 ? -3.401 -10.200 1.783 1.00 98.81 111 LEU A C 1
ATOM 918 O O . LEU A 1 111 ? -3.130 -9.236 2.490 1.00 98.81 111 LEU A O 1
ATOM 922 N N . ILE A 1 112 ? -4.486 -10.945 1.964 1.00 98.81 112 ILE A N 1
ATOM 923 C CA . ILE A 1 112 ? -5.501 -10.691 2.988 1.00 98.81 112 ILE A CA 1
ATOM 924 C C . ILE A 1 112 ? -5.428 -11.817 4.011 1.00 98.81 112 ILE A C 1
ATOM 926 O O . ILE A 1 112 ? -5.511 -12.989 3.634 1.00 98.81 112 ILE A O 1
ATOM 930 N N . ALA A 1 113 ? -5.281 -11.475 5.286 1.00 98.69 113 ALA A N 1
ATOM 931 C CA . ALA A 1 113 ? -5.211 -12.422 6.387 1.00 98.69 113 ALA A CA 1
ATOM 932 C C . ALA A 1 113 ? -6.159 -12.036 7.525 1.00 98.69 113 ALA A C 1
ATOM 934 O O . ALA A 1 113 ? -6.181 -10.890 7.961 1.00 98.69 113 ALA A O 1
ATOM 935 N N . GLU A 1 114 ? -6.892 -13.018 8.034 1.00 98.56 114 GLU A N 1
ATOM 936 C CA . GLU A 1 114 ? -7.702 -12.910 9.247 1.00 98.56 114 GLU A CA 1
ATOM 937 C C . GLU A 1 114 ? -6.832 -13.340 10.433 1.00 98.56 114 GLU A C 1
ATOM 939 O O . GLU A 1 114 ? -6.338 -14.475 10.487 1.00 98.56 114 GLU A O 1
ATOM 944 N N . VAL A 1 115 ? -6.597 -12.423 11.367 1.00 98.56 115 VAL A N 1
ATOM 945 C CA . VAL A 1 115 ? -5.703 -12.608 12.512 1.00 98.56 115 VAL A CA 1
ATOM 946 C C . VAL A 1 115 ? -6.527 -12.572 13.793 1.00 98.56 115 VAL A C 1
ATOM 948 O O . VAL A 1 115 ? -7.213 -11.593 14.059 1.00 98.56 115 VAL A O 1
ATOM 951 N N . ALA A 1 116 ? -6.451 -13.625 14.605 1.00 98.06 116 ALA A N 1
ATOM 952 C CA . ALA A 1 116 ? -7.188 -13.698 15.865 1.00 98.06 116 ALA A CA 1
ATOM 953 C C . ALA A 1 116 ? -6.475 -12.877 16.947 1.00 98.06 116 ALA A C 1
ATOM 955 O O . ALA A 1 116 ? -5.504 -13.358 17.530 1.00 98.06 116 ALA A O 1
ATOM 956 N N . VAL A 1 117 ? -6.955 -11.661 17.202 1.00 96.62 117 VAL A N 1
ATOM 957 C CA . VAL A 1 117 ? -6.425 -10.728 18.205 1.00 96.62 117 VAL A CA 1
ATOM 958 C C . VAL A 1 117 ? -7.504 -10.551 19.277 1.00 96.62 117 VAL A C 1
ATOM 960 O O . VAL A 1 117 ? -8.353 -9.677 19.111 1.00 96.62 117 VAL A O 1
ATOM 963 N N . PRO A 1 118 ? -7.533 -11.385 20.335 1.00 94.50 118 PRO A N 1
ATOM 964 C CA . PRO A 1 118 ? -8.634 -11.411 21.302 1.00 94.50 118 PRO A CA 1
ATOM 965 C C . PRO A 1 118 ? -8.934 -10.063 21.952 1.00 94.50 118 PRO A C 1
ATOM 967 O O . PRO A 1 118 ? -10.070 -9.801 22.321 1.00 94.50 118 PRO A O 1
ATOM 970 N N . GLU A 1 119 ? -7.914 -9.222 22.091 1.00 92.44 119 GLU A N 1
ATOM 971 C CA . GLU A 1 119 ? -8.025 -7.899 22.685 1.00 92.44 119 GLU A CA 1
ATOM 972 C C . GLU A 1 119 ? -8.692 -6.896 21.734 1.00 92.44 119 GLU A C 1
ATOM 974 O O . GLU A 1 119 ? -9.322 -5.961 22.199 1.00 92.44 119 GLU A O 1
ATOM 979 N N . SER A 1 120 ? -8.585 -7.084 20.414 1.00 93.56 120 SER A N 1
ATOM 980 C CA . SER A 1 120 ? -9.172 -6.170 19.424 1.00 93.56 120 SER A CA 1
ATOM 981 C C . SER A 1 120 ? -10.707 -6.085 19.535 1.00 93.56 120 SER A C 1
ATOM 983 O O . SER A 1 120 ? -11.323 -7.013 20.060 1.00 93.56 120 SER A O 1
ATOM 985 N N . PRO A 1 121 ? -11.342 -5.031 18.982 1.00 91.19 121 PRO A N 1
ATOM 986 C CA . PRO A 1 121 ? -12.783 -4.806 19.108 1.00 91.19 121 PRO A CA 1
ATOM 987 C C . PRO A 1 121 ? -13.713 -5.994 18.864 1.00 91.19 121 PRO A C 1
ATOM 989 O O . PRO A 1 121 ? -14.711 -6.150 19.564 1.00 91.19 121 PRO A O 1
ATOM 992 N N . THR A 1 122 ? -13.384 -6.849 17.899 1.00 93.31 122 THR A N 1
ATOM 993 C CA . THR A 1 122 ? -14.190 -8.027 17.546 1.00 93.31 122 THR A CA 1
ATOM 994 C C . THR A 1 122 ? -13.484 -9.344 17.883 1.00 93.31 122 THR A C 1
ATOM 996 O O . THR A 1 122 ? -13.949 -10.420 17.514 1.00 93.31 122 THR A O 1
ATOM 999 N N . GLY A 1 123 ? -12.335 -9.294 18.569 1.00 95.00 123 GLY A N 1
ATOM 1000 C CA . GLY A 1 123 ? -11.469 -10.455 18.790 1.00 95.00 123 GLY A CA 1
ATOM 1001 C C . GLY A 1 123 ? -10.708 -10.917 17.534 1.00 95.00 123 GLY A C 1
ATOM 1002 O O . GLY A 1 123 ? -9.977 -11.915 17.576 1.00 95.00 123 GLY A O 1
ATOM 1003 N N . GLN A 1 124 ? -10.849 -10.196 16.420 1.00 96.56 124 GLN A N 1
ATOM 1004 C CA . GLN A 1 124 ? -10.238 -10.482 15.130 1.00 96.56 124 GLN A CA 1
ATOM 1005 C C . GLN A 1 124 ? -9.837 -9.185 14.416 1.00 96.56 124 GLN A C 1
ATOM 1007 O O . GLN A 1 124 ? -10.444 -8.137 14.581 1.00 96.56 124 GLN A O 1
ATOM 1012 N N . VAL A 1 125 ? -8.786 -9.259 13.602 1.00 98.00 125 VAL A N 1
ATOM 1013 C CA . VAL A 1 125 ? -8.339 -8.167 12.735 1.00 98.00 125 VAL A CA 1
ATOM 1014 C C . VAL A 1 125 ? -8.115 -8.713 11.335 1.00 98.00 125 VAL A C 1
ATOM 1016 O O . VAL A 1 125 ? -7.411 -9.711 11.157 1.00 98.00 125 VAL A O 1
ATOM 1019 N N . THR A 1 126 ? -8.643 -8.025 10.328 1.00 98.69 126 THR A N 1
ATOM 1020 C CA . THR A 1 126 ? -8.295 -8.293 8.932 1.00 98.69 126 THR A CA 1
ATOM 1021 C C . THR A 1 126 ? -7.090 -7.450 8.529 1.00 98.69 126 THR A C 1
ATOM 1023 O O . THR A 1 126 ? -7.128 -6.222 8.549 1.00 98.69 126 THR A O 1
ATOM 1026 N N . VAL A 1 127 ? -6.002 -8.103 8.131 1.00 98.81 127 VAL A N 1
ATOM 1027 C CA . VAL A 1 127 ? -4.779 -7.456 7.647 1.00 98.81 127 VAL A CA 1
ATOM 1028 C C . VAL A 1 127 ? -4.680 -7.632 6.137 1.00 98.81 127 VAL A C 1
ATOM 1030 O O . VAL A 1 127 ? -4.722 -8.750 5.630 1.00 98.81 127 VAL A O 1
ATOM 1033 N N . VAL A 1 128 ? -4.525 -6.530 5.413 1.00 98.81 128 VAL A N 1
ATOM 1034 C CA . VAL A 1 128 ? -4.408 -6.464 3.958 1.00 98.81 128 VAL A CA 1
ATOM 1035 C C . VAL A 1 128 ? -3.051 -5.862 3.610 1.00 98.81 128 VAL A C 1
ATOM 1037 O O . VAL A 1 128 ? -2.847 -4.659 3.747 1.00 98.81 128 VAL A O 1
ATOM 1040 N N . ALA A 1 129 ? -2.124 -6.696 3.147 1.00 98.62 129 ALA A N 1
ATOM 1041 C CA . ALA A 1 129 ? -0.855 -6.259 2.578 1.00 98.62 129 ALA A CA 1
ATOM 1042 C C . ALA A 1 129 ? -1.030 -6.047 1.068 1.00 98.62 129 ALA A C 1
ATOM 1044 O O . ALA A 1 129 ? -1.125 -7.016 0.314 1.00 98.62 129 ALA A O 1
ATOM 1045 N N . ALA A 1 130 ? -1.120 -4.791 0.639 1.00 98.00 130 ALA A N 1
ATOM 1046 C CA . ALA A 1 130 ? -1.366 -4.402 -0.745 1.00 98.00 130 ALA A CA 1
ATOM 1047 C C . ALA A 1 130 ? -0.079 -3.944 -1.441 1.00 98.00 130 ALA A C 1
ATOM 1049 O O . ALA A 1 130 ? 0.719 -3.212 -0.858 1.00 98.00 130 ALA A O 1
ATOM 1050 N N . HIS A 1 131 ? 0.077 -4.315 -2.710 1.00 97.50 131 HIS A N 1
ATOM 1051 C CA . HIS A 1 131 ? 1.110 -3.772 -3.584 1.00 97.50 131 HIS A CA 1
ATOM 1052 C C . HIS A 1 131 ? 0.463 -3.375 -4.914 1.00 97.50 131 HIS A C 1
ATOM 1054 O O . HIS A 1 131 ? 0.009 -4.232 -5.667 1.00 97.50 131 HIS A O 1
ATOM 1060 N N . LEU A 1 132 ? 0.351 -2.073 -5.191 1.00 96.94 132 LEU A N 1
ATOM 1061 C CA . LEU A 1 132 ? -0.253 -1.574 -6.433 1.00 96.94 132 LEU A CA 1
ATOM 1062 C C . LEU A 1 132 ? 0.786 -1.410 -7.545 1.00 96.94 132 LEU A C 1
ATOM 1064 O O . LEU A 1 132 ? 1.986 -1.313 -7.298 1.00 96.94 132 LEU A O 1
ATOM 1068 N N . GLU A 1 133 ? 0.314 -1.343 -8.789 1.00 94.19 133 GLU A N 1
ATOM 1069 C CA . GLU A 1 133 ? 1.177 -1.291 -9.965 1.00 94.19 133 GLU A CA 1
ATOM 1070 C C . GLU A 1 133 ? 1.952 0.035 -10.081 1.00 94.19 133 GLU A C 1
ATOM 1072 O O . GLU A 1 133 ? 1.374 1.130 -10.127 1.00 94.19 133 GLU A O 1
ATOM 1077 N N . ASN A 1 134 ? 3.277 -0.073 -10.212 1.00 86.50 134 ASN A N 1
ATOM 1078 C CA . ASN A 1 134 ? 4.176 1.052 -10.456 1.00 86.50 134 ASN A CA 1
ATOM 1079 C C . ASN A 1 134 ? 4.238 1.411 -11.946 1.00 86.50 134 ASN A C 1
ATOM 1081 O O . ASN A 1 134 ? 4.295 2.595 -12.287 1.00 86.50 134 ASN A O 1
ATOM 1085 N N . LYS A 1 135 ? 4.141 0.427 -12.849 1.00 84.94 135 LYS A N 1
ATOM 1086 C CA . LYS A 1 135 ? 4.201 0.610 -14.311 1.00 84.94 135 LYS A CA 1
ATOM 1087 C C . LYS A 1 135 ? 2.847 0.963 -14.934 1.00 84.94 135 LYS A C 1
ATOM 1089 O O . LYS A 1 135 ? 2.544 0.603 -16.066 1.00 84.94 135 LYS A O 1
ATOM 1094 N N . CYS A 1 136 ? 2.022 1.726 -14.217 1.00 82.75 136 CYS A N 1
ATOM 1095 C CA . CYS A 1 136 ? 0.714 2.155 -14.705 1.00 82.75 136 CYS A CA 1
ATOM 1096 C C . CYS A 1 136 ? 0.355 3.592 -14.315 1.00 82.75 136 CYS A C 1
ATOM 1098 O O . CYS A 1 136 ? 1.004 4.232 -13.489 1.00 82.75 136 CYS A O 1
ATOM 1100 N N . ASN A 1 137 ? -0.688 4.129 -14.945 1.00 86.06 137 ASN A N 1
ATOM 1101 C CA . ASN A 1 137 ? -1.191 5.458 -14.614 1.00 86.06 137 ASN A CA 1
ATOM 1102 C C . ASN A 1 137 ? -2.025 5.444 -13.305 1.00 86.06 137 ASN A C 1
ATOM 1104 O O . ASN A 1 137 ? -2.520 4.391 -12.896 1.00 86.06 137 ASN A O 1
ATOM 1108 N N . PRO A 1 138 ? -2.269 6.615 -12.681 1.00 88.69 138 PRO A N 1
ATOM 1109 C CA . PRO A 1 138 ? -3.071 6.708 -11.454 1.00 88.69 138 PRO A CA 1
ATOM 1110 C C . PRO A 1 138 ? -4.493 6.127 -11.556 1.00 88.69 138 PRO A C 1
ATOM 1112 O O . PRO A 1 138 ? -5.068 5.713 -10.552 1.00 88.69 138 PRO A O 1
ATOM 1115 N N . ALA A 1 139 ? -5.093 6.098 -12.753 1.00 90.56 139 ALA A N 1
ATOM 1116 C CA . ALA A 1 139 ? -6.429 5.532 -12.932 1.00 90.56 139 ALA A CA 1
ATOM 1117 C C . ALA A 1 139 ? -6.420 4.005 -12.767 1.00 90.56 139 ALA A C 1
ATOM 1119 O O . ALA A 1 139 ? -7.319 3.478 -12.122 1.00 90.56 139 ALA A O 1
ATOM 1120 N N . CYS A 1 140 ? -5.381 3.321 -13.254 1.00 91.94 140 CYS A N 1
ATOM 1121 C CA . CYS A 1 140 ? -5.248 1.875 -13.080 1.00 91.94 140 CYS A CA 1
ATOM 1122 C C . CYS A 1 140 ? -4.996 1.504 -11.611 1.00 91.94 140 CYS A C 1
ATOM 1124 O O . CYS A 1 140 ? -5.661 0.613 -11.092 1.00 91.94 140 CYS A O 1
ATOM 1126 N N . ARG A 1 141 ? -4.143 2.252 -10.888 1.00 94.94 141 ARG A N 1
ATOM 1127 C CA . ARG A 1 141 ? -3.989 2.089 -9.425 1.00 94.94 141 ARG A CA 1
ATOM 1128 C C . ARG A 1 141 ? -5.307 2.269 -8.675 1.00 94.94 141 ARG A C 1
ATOM 1130 O O . ARG A 1 141 ? -5.590 1.530 -7.737 1.00 94.94 141 ARG A O 1
ATOM 1137 N N . ARG A 1 142 ? -6.132 3.237 -9.089 1.00 95.81 142 ARG A N 1
ATOM 1138 C CA . ARG A 1 142 ? -7.466 3.438 -8.509 1.00 95.81 142 ARG A CA 1
ATOM 1139 C C . ARG A 1 142 ? -8.374 2.231 -8.747 1.00 95.81 142 ARG A C 1
ATOM 1141 O O . ARG A 1 142 ? -9.020 1.809 -7.801 1.00 95.81 142 ARG A O 1
ATOM 1148 N N . GLU A 1 143 ? -8.394 1.666 -9.952 1.00 96.88 143 GLU A N 1
ATOM 1149 C CA . GLU A 1 143 ? -9.158 0.440 -10.247 1.00 96.88 143 GLU A CA 1
ATOM 1150 C C . GLU A 1 143 ? -8.658 -0.759 -9.425 1.00 96.88 143 GLU A C 1
ATOM 1152 O O . GLU A 1 143 ? -9.457 -1.529 -8.902 1.00 96.88 143 GLU A O 1
ATOM 1157 N N . GLN A 1 144 ? -7.342 -0.903 -9.248 1.00 98.12 144 GLN A N 1
ATOM 1158 C CA . GLN A 1 144 ? -6.778 -1.940 -8.379 1.00 98.12 144 GLN A CA 1
ATOM 1159 C C . GLN A 1 144 ? -7.193 -1.746 -6.912 1.00 98.12 144 GLN A C 1
ATOM 1161 O O . GLN A 1 144 ? -7.601 -2.700 -6.255 1.00 98.12 144 GLN A O 1
ATOM 1166 N N . MET A 1 145 ? -7.147 -0.513 -6.397 1.00 98.56 145 MET A N 1
ATOM 1167 C CA . MET A 1 145 ? -7.640 -0.205 -5.051 1.00 98.56 145 MET A CA 1
ATOM 1168 C C . MET A 1 145 ? -9.148 -0.468 -4.931 1.00 98.56 145 MET A C 1
ATOM 1170 O O . MET A 1 145 ? -9.588 -1.013 -3.929 1.00 98.56 145 MET A O 1
ATOM 1174 N N . GLU A 1 146 ? -9.943 -0.153 -5.952 1.00 98.50 146 GLU A N 1
ATOM 1175 C CA . GLU A 1 146 ? -11.380 -0.454 -5.989 1.00 98.50 146 GLU A CA 1
ATOM 1176 C C . GLU A 1 146 ? -11.655 -1.964 -5.882 1.00 98.50 146 GLU A C 1
ATOM 1178 O O . GLU A 1 146 ? -12.553 -2.369 -5.144 1.00 98.50 146 GLU A O 1
ATOM 1183 N N . GLN A 1 147 ? -10.835 -2.811 -6.519 1.00 98.69 147 GLN A N 1
ATOM 1184 C CA . GLN A 1 147 ? -10.914 -4.267 -6.344 1.00 98.69 147 GLN A CA 1
ATOM 1185 C C . GLN A 1 147 ? -10.606 -4.702 -4.908 1.00 98.69 147 GLN A C 1
ATOM 1187 O O . GLN A 1 147 ? -11.291 -5.581 -4.385 1.00 98.69 147 GLN A O 1
ATOM 1192 N N . ILE A 1 148 ? -9.604 -4.091 -4.262 1.00 98.81 148 ILE A N 1
ATOM 1193 C CA . ILE A 1 148 ? -9.280 -4.371 -2.855 1.00 98.81 148 ILE A CA 1
ATOM 1194 C C . ILE A 1 148 ? -10.453 -3.973 -1.961 1.00 98.81 148 ILE A C 1
ATOM 1196 O O . ILE A 1 148 ? -10.911 -4.805 -1.186 1.00 98.81 148 ILE A O 1
ATOM 1200 N N . LEU A 1 149 ? -10.957 -2.743 -2.102 1.00 98.81 149 LEU A N 1
ATOM 1201 C CA . LEU A 1 149 ? -12.071 -2.215 -1.311 1.00 98.81 149 LEU A CA 1
ATOM 1202 C C . LEU A 1 149 ? -13.331 -3.073 -1.465 1.00 98.81 149 LEU A C 1
ATOM 1204 O O . LEU A 1 149 ? -13.934 -3.456 -0.469 1.00 98.81 149 LEU A O 1
ATOM 1208 N N . THR A 1 150 ? -13.674 -3.463 -2.694 1.00 98.69 150 THR A N 1
ATOM 1209 C CA . THR A 1 150 ? -14.799 -4.376 -2.964 1.00 98.69 150 THR A CA 1
ATOM 1210 C C . THR A 1 150 ? -14.596 -5.723 -2.267 1.00 98.69 150 THR A C 1
ATOM 1212 O O . THR A 1 150 ? -15.510 -6.259 -1.650 1.00 98.69 150 THR A O 1
ATOM 1215 N N . ALA A 1 151 ? -13.380 -6.273 -2.314 1.00 98.69 151 ALA A N 1
ATOM 1216 C CA . ALA A 1 151 ? -13.072 -7.572 -1.722 1.00 98.69 151 ALA A CA 1
ATOM 1217 C C . ALA A 1 151 ? -13.059 -7.588 -0.184 1.00 98.69 151 ALA A C 1
ATOM 1219 O O . ALA A 1 151 ? -12.975 -8.681 0.387 1.00 98.69 151 ALA A O 1
ATOM 1220 N N . ILE A 1 152 ? -13.082 -6.420 0.465 1.00 98.56 152 ILE A N 1
ATOM 1221 C CA . ILE A 1 152 ? -13.126 -6.269 1.926 1.00 98.56 152 ILE A CA 1
ATOM 1222 C C . ILE A 1 152 ? -14.380 -5.529 2.409 1.00 98.56 152 ILE A C 1
ATOM 1224 O O . ILE A 1 152 ? -14.476 -5.242 3.594 1.00 98.56 152 ILE A O 1
ATOM 1228 N N . GLN A 1 153 ? -15.332 -5.215 1.527 1.00 98.56 153 GLN A N 1
ATOM 1229 C CA . GLN A 1 153 ? -16.504 -4.405 1.874 1.00 98.56 153 GLN A CA 1
ATOM 1230 C C . GLN A 1 153 ? -17.361 -5.030 2.977 1.00 98.56 153 GLN A C 1
ATOM 1232 O O . GLN A 1 153 ? -17.810 -4.320 3.871 1.00 98.56 153 GLN A O 1
ATOM 1237 N N . GLU A 1 154 ? -17.516 -6.350 2.943 1.00 98.38 154 GLU A N 1
ATOM 1238 C CA . GLU A 1 154 ? -18.294 -7.133 3.914 1.00 98.38 154 GLU A CA 1
ATOM 1239 C C . GLU A 1 154 ? -17.510 -7.461 5.199 1.00 98.38 154 GLU A C 1
ATOM 1241 O O . GLU A 1 154 ? -17.962 -8.252 6.019 1.00 98.38 154 GLU A O 1
ATOM 1246 N N . VAL A 1 155 ? -16.296 -6.926 5.369 1.00 97.81 155 VAL A N 1
ATOM 1247 C CA . VAL A 1 155 ? -15.510 -7.165 6.585 1.00 97.81 155 VAL A CA 1
ATOM 1248 C C . VAL A 1 155 ? -16.041 -6.272 7.698 1.00 97.81 155 VAL A C 1
ATOM 1250 O O . VAL A 1 155 ? -15.877 -5.055 7.635 1.00 97.81 155 VAL A O 1
ATOM 1253 N N . GLU A 1 156 ? -16.620 -6.885 8.727 1.00 95.81 156 GLU A N 1
ATOM 1254 C CA . GLU A 1 156 ? -17.107 -6.206 9.938 1.00 95.81 156 GLU A CA 1
ATOM 1255 C C . GLU A 1 156 ? -15.970 -5.935 10.943 1.00 95.81 156 GLU A C 1
ATOM 1257 O O . GLU A 1 156 ? -15.941 -4.906 11.613 1.0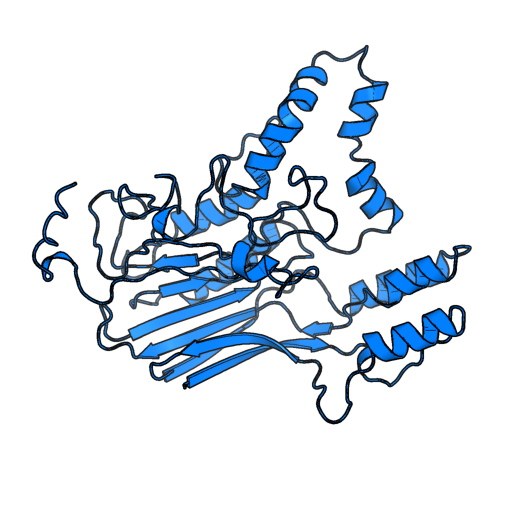0 95.81 156 GLU A O 1
ATOM 1262 N N . ASP A 1 157 ? -14.950 -6.798 10.972 1.00 95.69 157 ASP A N 1
ATOM 1263 C CA . ASP A 1 157 ? -13.779 -6.643 11.841 1.00 95.69 157 ASP A CA 1
ATOM 1264 C C . ASP A 1 157 ? -12.998 -5.340 11.574 1.00 95.69 157 ASP A C 1
ATOM 1266 O O . ASP A 1 157 ? -13.044 -4.787 10.465 1.00 95.69 157 ASP A O 1
ATOM 1270 N N . PRO A 1 158 ? -12.188 -4.873 12.541 1.00 97.56 158 PRO A N 1
ATOM 1271 C CA . PRO A 1 158 ? -11.162 -3.877 12.285 1.00 97.56 158 PRO A CA 1
ATOM 1272 C C . PRO A 1 158 ? -10.228 -4.297 11.145 1.00 97.56 158 PRO A C 1
ATOM 1274 O O . PRO A 1 158 ? -9.816 -5.458 11.035 1.00 97.56 158 PRO A O 1
ATOM 1277 N N . VAL A 1 159 ? -9.854 -3.330 10.305 1.00 98.75 159 VAL A N 1
ATOM 1278 C CA . VAL A 1 159 ? -9.012 -3.573 9.125 1.00 98.75 159 VAL A CA 1
ATOM 1279 C C . VAL A 1 159 ? -7.721 -2.777 9.206 1.00 98.75 159 VAL A C 1
ATOM 1281 O O . VAL A 1 159 ? -7.732 -1.570 9.435 1.00 98.75 159 VAL A O 1
ATOM 1284 N N . ILE A 1 160 ? -6.605 -3.447 8.934 1.00 98.75 160 ILE A N 1
ATOM 1285 C CA . ILE A 1 160 ? -5.318 -2.824 8.629 1.00 98.75 160 ILE A CA 1
ATOM 1286 C C . ILE A 1 160 ? -5.059 -3.042 7.143 1.00 98.75 160 ILE A C 1
ATOM 1288 O O . ILE A 1 160 ? -4.713 -4.148 6.746 1.00 98.75 160 ILE A O 1
ATOM 1292 N N . LEU A 1 161 ? -5.185 -2.010 6.315 1.00 98.81 161 LEU A N 1
ATOM 1293 C CA . LEU A 1 161 ? -4.720 -2.047 4.930 1.00 98.81 161 LEU A CA 1
ATOM 1294 C C . LEU A 1 161 ? -3.413 -1.271 4.843 1.00 98.81 161 LEU A C 1
ATOM 1296 O O . LEU A 1 161 ? -3.380 -0.075 5.122 1.00 98.81 161 LEU A O 1
ATOM 1300 N N . GLY A 1 162 ? -2.331 -1.929 4.442 1.00 98.19 162 GLY A N 1
ATOM 1301 C CA . GLY A 1 162 ? -1.073 -1.236 4.215 1.00 98.19 162 GLY A CA 1
ATOM 1302 C C . GLY A 1 162 ? -0.164 -1.876 3.182 1.00 98.19 162 GLY A C 1
ATOM 1303 O O . GLY A 1 162 ? -0.407 -2.986 2.718 1.00 98.19 162 GLY A O 1
ATOM 1304 N N . GLY A 1 163 ? 0.877 -1.140 2.807 1.00 96.62 163 GLY A N 1
ATOM 1305 C CA . GLY A 1 163 ? 1.863 -1.548 1.807 1.00 96.62 163 GLY A CA 1
ATOM 1306 C C . GLY A 1 163 ? 2.118 -0.473 0.753 1.00 96.62 163 GLY A C 1
ATOM 1307 O O . GLY A 1 163 ? 1.696 0.676 0.913 1.00 96.62 163 GLY A O 1
ATOM 1308 N N . ASP A 1 164 ? 2.831 -0.851 -0.305 1.00 96.06 164 ASP A N 1
ATOM 1309 C CA . ASP A 1 164 ? 3.259 0.052 -1.370 1.00 96.06 164 ASP A CA 1
ATOM 1310 C C . ASP A 1 164 ? 2.123 0.305 -2.373 1.00 96.06 164 ASP A C 1
ATOM 1312 O O . ASP A 1 164 ? 1.763 -0.538 -3.199 1.00 96.06 164 ASP A O 1
ATOM 1316 N N . LEU A 1 165 ? 1.551 1.507 -2.318 1.00 95.38 165 LEU A N 1
ATOM 1317 C CA . LEU A 1 165 ? 0.498 1.932 -3.237 1.00 95.38 165 LEU A CA 1
ATOM 1318 C C . LEU A 1 165 ? 1.048 2.553 -4.525 1.00 95.38 165 LEU A C 1
ATOM 1320 O O . LEU A 1 165 ? 0.262 2.937 -5.391 1.00 95.38 165 LEU A O 1
ATOM 1324 N N . ASN A 1 166 ? 2.369 2.693 -4.656 1.00 89.94 166 ASN A N 1
ATOM 1325 C CA . ASN A 1 166 ? 3.044 3.258 -5.817 1.00 89.94 166 ASN A CA 1
ATOM 1326 C C . ASN A 1 166 ? 2.455 4.605 -6.272 1.00 89.94 166 ASN A C 1
ATOM 1328 O O . ASN A 1 166 ? 2.348 4.894 -7.467 1.00 89.94 166 ASN A O 1
ATOM 1332 N N . THR A 1 167 ? 2.072 5.456 -5.310 1.00 83.44 167 THR A N 1
ATOM 1333 C CA . THR A 1 167 ? 1.439 6.772 -5.522 1.00 83.44 167 THR A CA 1
ATOM 1334 C C . THR A 1 167 ? 2.430 7.823 -6.029 1.00 83.44 167 THR A C 1
ATOM 1336 O O . THR A 1 167 ? 2.636 8.872 -5.424 1.00 83.44 167 THR A O 1
ATOM 1339 N N . THR A 1 168 ? 3.060 7.533 -7.164 1.00 70.19 168 THR A N 1
ATOM 1340 C CA . THR A 1 168 ? 4.067 8.360 -7.834 1.00 70.19 168 THR A CA 1
ATOM 1341 C C . THR A 1 168 ? 3.447 9.420 -8.743 1.00 70.19 168 THR A C 1
ATOM 1343 O O . THR A 1 168 ? 4.169 10.229 -9.303 1.00 70.19 168 THR A O 1
ATOM 1346 N N . GLY A 1 169 ? 2.129 9.443 -8.965 1.00 64.94 169 GLY A N 1
ATOM 1347 C CA . GLY A 1 169 ? 1.480 10.424 -9.846 1.00 64.94 169 GLY A CA 1
ATOM 1348 C C . GLY A 1 169 ? 1.650 10.179 -11.348 1.00 64.94 169 GLY A C 1
ATOM 1349 O O . GLY A 1 169 ? 0.955 10.817 -12.144 1.00 64.94 169 GLY A O 1
ATOM 1350 N N . ALA A 1 170 ? 2.500 9.231 -11.744 1.00 63.19 170 ALA A N 1
ATOM 1351 C CA . ALA A 1 170 ? 2.775 8.862 -13.128 1.00 63.19 170 ALA A CA 1
ATOM 1352 C C . ALA A 1 170 ? 2.952 7.339 -13.275 1.00 63.19 170 ALA A C 1
ATOM 1354 O O . ALA A 1 170 ? 2.838 6.600 -12.300 1.00 63.19 170 ALA A O 1
ATOM 1355 N N . SER A 1 171 ? 3.179 6.874 -14.506 1.00 62.91 171 SER A N 1
ATOM 1356 C CA . SER A 1 171 ? 3.582 5.488 -14.774 1.00 62.91 171 SER A CA 1
ATOM 1357 C C . SER A 1 171 ? 5.101 5.373 -14.783 1.00 62.91 171 SER A C 1
ATOM 1359 O O . SER A 1 171 ? 5.759 6.178 -15.444 1.00 62.91 171 SER A O 1
ATOM 1361 N N . GLY A 1 172 ? 5.621 4.359 -14.090 1.00 53.16 172 GLY A N 1
ATOM 1362 C CA . GLY A 1 172 ? 7.020 3.936 -14.124 1.00 53.16 172 GLY A CA 1
ATOM 1363 C C . GLY A 1 172 ? 7.345 2.921 -15.224 1.00 53.16 172 GLY A C 1
ATOM 1364 O O . GLY A 1 172 ? 8.422 2.335 -15.186 1.00 53.16 172 GLY A O 1
ATOM 1365 N N . ALA A 1 173 ? 6.427 2.665 -16.169 1.00 55.16 173 ALA A N 1
ATOM 1366 C CA . ALA A 1 173 ? 6.688 1.765 -17.293 1.00 55.16 173 ALA A CA 1
ATOM 1367 C C . ALA A 1 173 ? 7.918 2.246 -18.083 1.00 55.16 173 ALA A C 1
ATOM 1369 O O . ALA A 1 173 ? 8.043 3.465 -18.271 1.00 55.16 173 ALA A O 1
ATOM 1370 N N . PRO A 1 174 ? 8.784 1.333 -18.574 1.00 48.31 174 PRO A N 1
ATOM 1371 C CA . PRO A 1 174 ? 9.945 1.694 -19.368 1.00 48.31 174 PRO A CA 1
ATOM 1372 C C . PRO A 1 174 ? 9.487 2.530 -20.556 1.00 48.31 174 PRO A C 1
ATOM 1374 O O . PRO A 1 174 ? 8.864 2.061 -21.509 1.00 48.31 174 PRO A O 1
ATOM 1377 N N . THR A 1 175 ? 9.773 3.820 -20.494 1.00 43.47 175 THR A N 1
ATOM 1378 C CA . THR A 1 175 ? 9.860 4.619 -21.701 1.00 43.47 175 THR A CA 1
ATOM 1379 C C . THR A 1 175 ? 11.325 4.674 -22.090 1.00 43.47 175 THR A C 1
ATOM 1381 O O . THR A 1 175 ? 12.162 4.601 -21.198 1.00 43.47 175 THR A O 1
ATOM 1384 N N . SER A 1 176 ? 11.645 4.701 -23.393 1.00 37.88 176 SER A N 1
ATOM 1385 C CA . SER A 1 176 ? 13.038 4.645 -23.875 1.00 37.88 176 SER A CA 1
ATOM 1386 C C . SER A 1 176 ? 13.958 5.512 -23.014 1.00 37.88 176 SER A C 1
ATOM 1388 O O . SER A 1 176 ? 13.519 6.554 -22.540 1.00 37.88 176 SER A O 1
ATOM 1390 N N . VAL A 1 177 ? 15.225 5.135 -22.825 1.00 37.91 177 VAL A N 1
ATOM 1391 C CA . VAL A 1 177 ? 16.204 5.943 -22.067 1.00 37.91 177 VAL A CA 1
ATOM 1392 C C . VAL A 1 177 ? 16.136 7.421 -22.457 1.00 37.91 177 VAL A C 1
ATOM 1394 O O . VAL A 1 177 ? 16.183 8.287 -21.600 1.00 37.91 177 VAL A O 1
ATOM 1397 N N . GLU A 1 178 ? 15.912 7.724 -23.735 1.00 36.91 178 GLU A N 1
ATOM 1398 C CA . GLU A 1 178 ? 15.677 9.074 -24.246 1.00 36.91 178 GLU A CA 1
ATOM 1399 C C . GLU A 1 178 ? 14.352 9.710 -23.782 1.00 36.91 178 GLU A C 1
ATOM 1401 O O . GLU A 1 178 ? 14.331 10.899 -23.500 1.00 36.91 178 GLU A O 1
ATOM 1406 N N . ARG A 1 179 ? 13.254 8.958 -23.631 1.00 38.06 179 ARG A N 1
ATOM 1407 C CA . ARG A 1 179 ? 11.995 9.397 -22.998 1.00 38.06 179 ARG A CA 1
ATOM 1408 C C . ARG A 1 179 ? 12.057 9.479 -21.481 1.00 38.06 179 ARG A C 1
ATOM 1410 O O . ARG A 1 179 ? 11.342 10.290 -20.924 1.00 38.06 179 ARG A O 1
ATOM 1417 N N . GLU A 1 180 ? 12.844 8.655 -20.808 1.00 36.25 180 GLU A N 1
ATOM 1418 C CA . GLU A 1 180 ? 12.957 8.665 -19.348 1.00 36.25 180 GLU A CA 1
ATOM 1419 C C . GLU A 1 180 ? 13.941 9.757 -18.909 1.00 36.25 180 GLU A C 1
ATOM 1421 O O . GLU A 1 180 ? 13.652 10.534 -18.004 1.00 36.25 180 GLU A O 1
ATOM 1426 N N . ILE A 1 181 ? 15.052 9.913 -19.638 1.00 36.97 181 ILE A N 1
ATOM 1427 C CA . ILE A 1 181 ? 15.951 11.065 -19.546 1.00 36.97 181 ILE A CA 1
ATOM 1428 C C . ILE A 1 181 ? 15.235 12.323 -20.033 1.00 36.97 181 ILE A C 1
ATOM 1430 O O . ILE A 1 181 ? 15.342 13.333 -19.359 1.00 36.97 181 ILE A O 1
ATOM 1434 N N . SER A 1 182 ? 14.435 12.312 -21.104 1.00 36.22 182 SER A N 1
ATOM 1435 C CA . SER A 1 182 ? 13.634 13.500 -21.443 1.00 36.22 182 SER A CA 1
ATOM 1436 C C . SER A 1 182 ? 12.450 13.708 -20.498 1.00 36.22 182 SER A C 1
ATOM 1438 O O . SER A 1 182 ? 12.159 14.836 -20.193 1.00 36.22 182 SER A O 1
ATOM 1440 N N . LYS A 1 183 ? 11.831 12.717 -19.861 1.00 40.94 183 LYS A N 1
ATOM 1441 C CA . LYS A 1 183 ? 10.844 12.978 -18.790 1.00 40.94 183 LYS A CA 1
ATOM 1442 C C . LYS A 1 183 ? 11.486 13.534 -17.515 1.00 40.94 183 LYS A C 1
ATOM 1444 O O . LYS A 1 183 ? 10.833 14.271 -16.787 1.00 40.94 183 LYS A O 1
ATOM 1449 N N . ARG A 1 184 ? 12.740 13.162 -17.223 1.00 41.00 184 ARG A N 1
ATOM 1450 C CA . ARG A 1 184 ? 13.461 13.539 -15.988 1.00 41.00 184 ARG A CA 1
ATOM 1451 C C . ARG A 1 184 ? 14.384 14.761 -16.146 1.00 41.00 184 ARG A C 1
ATOM 1453 O O . ARG A 1 184 ? 14.643 15.438 -15.160 1.00 41.00 184 ARG A O 1
ATOM 1460 N N . ILE A 1 185 ? 14.870 15.047 -17.356 1.00 36.34 185 ILE A N 1
ATOM 1461 C CA . ILE A 1 185 ? 15.763 16.172 -17.730 1.00 36.34 185 ILE A CA 1
ATOM 1462 C C . ILE A 1 185 ? 15.073 17.138 -18.707 1.00 36.34 185 ILE A C 1
ATOM 1464 O O . ILE A 1 185 ? 15.356 18.335 -18.715 1.00 36.34 185 ILE A O 1
ATOM 1468 N N . GLY A 1 186 ? 14.182 16.627 -19.549 1.00 39.47 186 GLY A N 1
ATOM 1469 C CA . GLY A 1 186 ? 13.535 17.342 -20.648 1.00 39.47 186 GLY A CA 1
ATOM 1470 C C . GLY A 1 186 ? 12.027 17.449 -20.479 1.00 39.47 186 GLY A C 1
ATOM 1471 O O . GLY A 1 186 ? 11.310 17.298 -21.470 1.00 39.47 186 GLY A O 1
ATOM 1472 N N . ASP A 1 187 ? 11.539 17.630 -19.243 1.00 40.53 187 ASP A N 1
ATOM 1473 C CA . ASP A 1 187 ? 10.170 18.095 -19.073 1.00 40.53 187 ASP A CA 1
ATOM 1474 C C . ASP A 1 187 ? 10.074 19.309 -19.997 1.00 40.53 187 ASP A C 1
ATOM 1476 O O . ASP A 1 187 ? 10.862 20.256 -19.870 1.00 40.53 187 ASP A O 1
ATOM 1480 N N . ALA A 1 188 ? 9.228 19.228 -21.024 1.00 40.66 188 ALA A N 1
ATOM 1481 C CA . ALA A 1 188 ? 9.124 20.297 -22.004 1.00 40.66 188 ALA A CA 1
ATOM 1482 C C . ALA A 1 188 ? 8.774 21.601 -21.281 1.00 40.66 188 ALA A C 1
ATOM 1484 O O . ALA A 1 188 ? 9.172 22.658 -21.737 1.00 40.66 188 ALA A O 1
ATOM 1485 N N . ASP A 1 189 ? 8.170 21.521 -20.093 1.00 45.00 189 ASP A N 1
ATOM 1486 C CA . ASP A 1 189 ? 7.967 22.633 -19.179 1.00 45.00 189 ASP A CA 1
ATOM 1487 C C . ASP A 1 189 ? 9.293 23.247 -18.660 1.00 45.00 189 ASP A C 1
ATOM 1489 O O . ASP A 1 189 ? 9.390 24.467 -18.632 1.00 45.00 189 ASP A O 1
ATOM 1493 N N . PHE A 1 190 ? 10.350 22.483 -18.342 1.00 39.50 190 PHE A N 1
ATOM 1494 C CA . PHE A 1 190 ? 11.651 23.004 -17.866 1.00 39.50 190 PHE A CA 1
ATOM 1495 C C . PHE A 1 190 ? 12.466 23.721 -18.962 1.00 39.50 190 PHE A C 1
ATOM 1497 O O . PHE A 1 190 ? 13.074 24.763 -18.702 1.00 39.50 190 PHE A O 1
ATOM 1504 N N . TRP A 1 191 ? 12.455 23.212 -20.202 1.00 38.44 191 TRP A N 1
ATOM 1505 C CA . TRP A 1 191 ? 13.155 23.849 -21.333 1.00 38.44 191 TRP A CA 1
ATOM 1506 C C . TRP A 1 191 ? 12.295 24.864 -22.101 1.00 38.44 191 TRP A C 1
ATOM 1508 O O . TRP A 1 191 ? 12.824 25.901 -22.512 1.00 38.44 191 TRP A O 1
ATOM 1518 N N . ALA A 1 192 ? 10.972 24.678 -22.204 1.00 42.53 192 ALA A N 1
ATOM 1519 C CA . ALA A 1 192 ? 10.064 25.731 -22.677 1.00 42.53 192 ALA A CA 1
ATOM 1520 C C . ALA A 1 192 ? 10.096 26.940 -21.737 1.00 42.53 192 ALA A C 1
ATOM 1522 O O . ALA A 1 192 ? 9.986 28.069 -22.200 1.00 42.53 192 ALA A O 1
ATOM 1523 N N . LEU A 1 193 ? 10.358 26.741 -20.442 1.00 39.97 193 LEU A N 1
ATOM 1524 C CA . LEU A 1 193 ? 10.566 27.831 -19.492 1.00 39.97 193 LEU A CA 1
ATOM 1525 C C . LEU A 1 193 ? 11.806 28.688 -19.758 1.00 39.97 193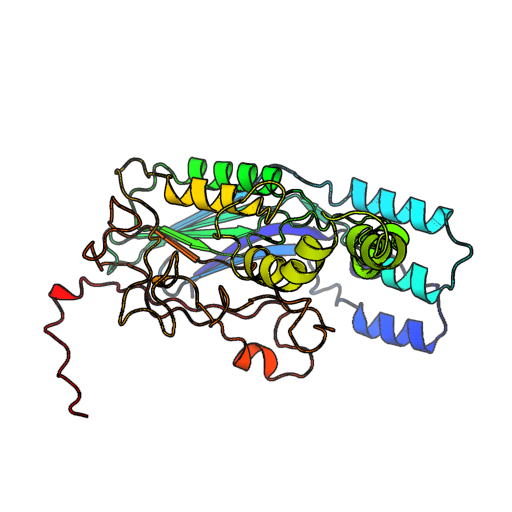 LEU A C 1
ATOM 1527 O O . LEU A 1 193 ? 11.801 29.864 -19.398 1.00 39.97 193 LEU A O 1
ATOM 1531 N N . ASN A 1 194 ? 12.848 28.148 -20.394 1.00 37.69 194 ASN A N 1
ATOM 1532 C CA . ASN A 1 194 ? 14.030 28.931 -20.761 1.00 37.69 194 ASN A CA 1
ATOM 1533 C C . ASN A 1 194 ? 13.948 29.513 -22.181 1.00 37.69 194 ASN A C 1
ATOM 1535 O O . ASN A 1 194 ? 14.491 30.591 -22.404 1.00 37.69 194 ASN A O 1
ATOM 1539 N N . ALA A 1 195 ? 13.214 28.881 -23.106 1.00 38.34 195 ALA A N 1
ATOM 1540 C CA . ALA A 1 195 ? 13.046 29.380 -24.477 1.00 38.34 195 ALA A CA 1
ATOM 1541 C C . ALA A 1 195 ? 11.849 30.347 -24.661 1.00 38.34 195 ALA A C 1
ATOM 1543 O O . ALA A 1 195 ? 11.965 31.321 -25.398 1.00 38.34 195 ALA A O 1
ATOM 1544 N N . LEU A 1 196 ? 10.719 30.150 -23.961 1.00 39.72 196 LEU A N 1
ATOM 1545 C CA . LEU A 1 196 ? 9.537 31.042 -23.995 1.00 39.72 196 LEU A CA 1
ATOM 1546 C C . LEU A 1 196 ? 9.541 32.129 -22.911 1.00 39.72 196 LEU A C 1
ATOM 1548 O O . LEU A 1 196 ? 8.578 32.891 -22.795 1.00 39.72 196 LEU A O 1
ATOM 1552 N N . ARG A 1 197 ? 10.631 32.240 -22.143 1.00 42.06 197 ARG A N 1
ATOM 1553 C CA . ARG A 1 197 ? 10.790 33.166 -21.009 1.00 42.06 197 ARG A CA 1
ATOM 1554 C C . ARG A 1 197 ? 10.535 34.643 -21.353 1.00 42.06 197 ARG A C 1
ATOM 1556 O O . ARG A 1 197 ? 10.351 35.448 -20.449 1.00 42.06 197 ARG A O 1
ATOM 1563 N N . TRP A 1 198 ? 10.490 34.976 -22.643 1.00 43.34 198 TRP A N 1
ATOM 1564 C CA . TRP A 1 198 ? 10.298 36.326 -23.159 1.00 43.34 198 TRP A CA 1
ATOM 1565 C C . TRP A 1 198 ? 8.921 36.608 -23.787 1.00 43.34 198 TRP A C 1
ATOM 1567 O O . TRP A 1 198 ? 8.644 37.773 -24.052 1.00 43.34 198 TRP A O 1
ATOM 1577 N N . PHE A 1 199 ? 8.041 35.612 -24.013 1.00 42.50 199 PHE A N 1
ATOM 1578 C CA . PHE A 1 199 ? 6.889 35.826 -24.917 1.00 42.50 199 PHE A CA 1
ATOM 1579 C C . PHE A 1 199 ? 5.504 35.299 -24.486 1.00 42.50 199 PHE A C 1
ATOM 1581 O O . PHE A 1 199 ? 4.550 35.502 -25.232 1.00 42.50 199 PHE A O 1
ATOM 1588 N N . THR A 1 200 ? 5.309 34.690 -23.303 1.00 43.44 200 THR A N 1
ATOM 1589 C CA . THR A 1 200 ? 3.940 34.371 -22.814 1.00 43.44 200 THR A CA 1
ATOM 1590 C C . THR A 1 200 ? 3.727 34.616 -21.306 1.00 43.44 200 THR A C 1
ATOM 1592 O O . THR A 1 200 ? 4.429 34.031 -20.481 1.00 43.44 200 THR A O 1
ATOM 1595 N N . PRO A 1 201 ? 2.704 35.403 -20.900 1.00 49.06 201 PRO A N 1
ATOM 1596 C CA . PRO A 1 201 ? 2.459 35.780 -19.497 1.00 49.06 201 PRO A CA 1
ATOM 1597 C C . PRO A 1 201 ? 1.988 34.629 -18.580 1.00 49.06 201 PRO A C 1
ATOM 1599 O O . PRO A 1 201 ? 1.956 34.783 -17.363 1.00 49.06 201 PRO A O 1
ATOM 1602 N N . LEU A 1 202 ? 1.655 33.458 -19.133 1.00 47.41 202 LEU A N 1
ATOM 1603 C CA . LEU A 1 202 ? 1.206 32.269 -18.386 1.00 47.41 202 LEU A CA 1
ATOM 1604 C C . LEU A 1 202 ? 2.347 31.366 -17.886 1.00 47.41 202 LEU A C 1
ATOM 1606 O O . LEU A 1 202 ? 2.128 30.516 -17.022 1.00 47.41 20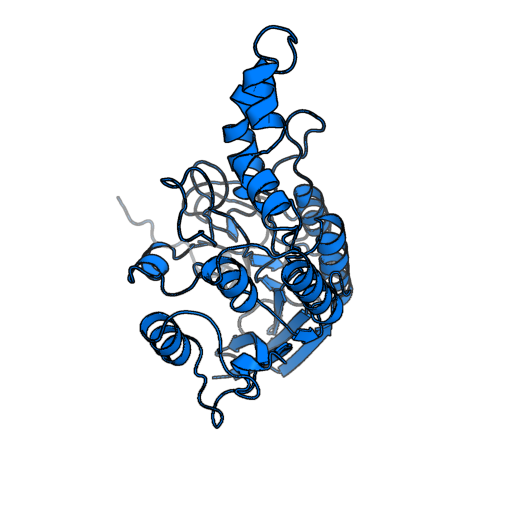2 LEU A O 1
ATOM 1610 N N . VAL A 1 203 ? 3.559 31.529 -18.418 1.00 47.47 203 VAL A N 1
ATOM 1611 C CA . VAL A 1 203 ? 4.682 30.605 -18.196 1.00 47.47 203 VAL A CA 1
ATOM 1612 C C . VAL A 1 203 ? 5.444 30.931 -16.899 1.00 47.47 203 VAL A C 1
ATOM 1614 O O . VAL A 1 203 ? 5.765 30.025 -16.128 1.00 47.47 203 VAL A O 1
ATOM 1617 N N . LEU A 1 204 ? 5.639 32.218 -16.582 1.00 47.16 204 LEU A N 1
ATOM 1618 C CA . LEU A 1 204 ? 6.307 32.668 -15.347 1.00 47.16 204 LEU A CA 1
ATOM 1619 C C . LEU A 1 204 ? 5.643 32.155 -14.047 1.00 47.16 204 LEU A C 1
ATOM 1621 O O . LEU A 1 204 ? 6.357 31.629 -13.188 1.00 47.16 204 LEU A O 1
ATOM 1625 N N . PRO A 1 205 ? 4.305 32.245 -13.882 1.00 51.47 205 PRO A N 1
ATOM 1626 C CA . PRO A 1 205 ? 3.631 31.752 -12.680 1.00 51.47 205 PRO A CA 1
ATOM 1627 C C . PRO A 1 205 ? 3.810 30.243 -12.465 1.00 51.47 205 PRO A C 1
ATOM 1629 O O . PRO A 1 205 ? 3.890 29.777 -11.331 1.00 51.47 205 PRO A O 1
ATOM 1632 N N . ARG A 1 206 ? 3.899 29.466 -13.551 1.00 49.44 206 ARG A N 1
ATOM 1633 C CA . ARG A 1 206 ? 3.969 27.998 -13.510 1.00 49.44 206 ARG A CA 1
ATOM 1634 C C . ARG A 1 206 ? 5.351 27.492 -13.076 1.00 49.44 206 ARG A C 1
ATOM 1636 O O . ARG A 1 206 ? 5.427 26.538 -12.307 1.00 49.44 206 ARG A O 1
ATOM 1643 N N . ALA A 1 207 ? 6.419 28.181 -13.483 1.00 48.47 207 ALA A N 1
ATOM 1644 C CA . ALA A 1 207 ? 7.801 27.911 -13.065 1.00 48.47 207 ALA A CA 1
ATOM 1645 C C . ALA A 1 207 ? 8.005 28.065 -11.555 1.00 48.47 207 ALA A C 1
ATOM 1647 O O . ALA A 1 207 ? 8.561 27.193 -10.891 1.00 48.47 207 ALA A O 1
ATOM 1648 N N . LEU A 1 208 ? 7.517 29.187 -11.014 1.00 52.25 208 LEU A N 1
ATOM 1649 C CA . LEU A 1 208 ? 7.609 29.529 -9.593 1.00 52.25 208 LEU A CA 1
ATOM 1650 C C . LEU A 1 208 ? 6.861 28.518 -8.711 1.00 52.25 208 LEU A C 1
ATOM 1652 O O . LEU A 1 208 ? 7.217 28.311 -7.554 1.00 52.25 208 LEU A O 1
ATOM 1656 N N . MET A 1 209 ? 5.848 27.854 -9.273 1.00 53.50 209 MET A N 1
ATOM 1657 C CA . MET A 1 209 ? 5.011 26.869 -8.591 1.00 53.50 209 MET A CA 1
ATOM 1658 C C . MET A 1 209 ? 5.575 25.442 -8.634 1.00 53.50 209 MET A C 1
ATOM 1660 O O . MET A 1 209 ? 5.049 24.579 -7.934 1.00 53.50 209 MET A O 1
ATOM 1664 N N . PHE A 1 210 ? 6.630 25.161 -9.411 1.00 55.41 210 PHE A N 1
ATOM 1665 C CA . PHE A 1 210 ? 7.158 23.800 -9.581 1.00 55.41 210 PHE A CA 1
ATOM 1666 C C . PHE A 1 210 ? 7.550 23.124 -8.252 1.00 55.41 210 PHE A C 1
ATOM 1668 O O . PHE A 1 210 ? 7.068 22.017 -8.001 1.00 55.41 210 PHE A O 1
ATOM 1675 N N . PRO A 1 211 ? 8.302 23.771 -7.333 1.00 57.47 211 PRO A N 1
ATOM 1676 C CA . PRO A 1 211 ? 8.605 23.168 -6.037 1.00 57.47 211 PRO A CA 1
ATOM 1677 C C . PRO A 1 211 ? 7.332 22.924 -5.220 1.00 57.47 211 PRO A C 1
ATOM 1679 O O . PRO A 1 211 ? 7.159 21.855 -4.641 1.00 57.47 211 PRO A O 1
ATOM 1682 N N . ALA A 1 212 ? 6.401 23.883 -5.211 1.00 59.75 212 ALA A N 1
ATOM 1683 C CA . ALA A 1 212 ? 5.140 23.758 -4.484 1.00 59.75 212 ALA A CA 1
ATOM 1684 C C . ALA A 1 212 ? 4.292 22.585 -5.002 1.00 59.75 212 ALA A C 1
ATOM 1686 O O . ALA A 1 212 ? 3.762 21.816 -4.203 1.00 59.75 212 ALA A O 1
ATOM 1687 N N . ASN A 1 213 ? 4.217 22.405 -6.322 1.00 57.03 213 ASN A N 1
ATOM 1688 C CA . ASN A 1 213 ? 3.518 21.294 -6.961 1.00 57.03 213 ASN A CA 1
ATOM 1689 C C . ASN A 1 213 ? 4.224 19.952 -6.736 1.00 57.03 213 ASN A C 1
ATOM 1691 O O . ASN A 1 213 ? 3.545 18.951 -6.529 1.00 57.03 213 ASN A O 1
ATOM 1695 N N . TYR A 1 214 ? 5.559 19.927 -6.703 1.00 56.56 214 TYR A N 1
ATOM 1696 C CA . TYR A 1 214 ? 6.330 18.728 -6.374 1.00 56.56 214 TYR A CA 1
ATOM 1697 C C . TYR A 1 214 ? 6.040 18.248 -4.942 1.00 56.56 214 TYR A C 1
ATOM 1699 O O . TYR A 1 214 ? 5.586 17.120 -4.744 1.00 56.56 214 TYR A O 1
ATOM 1707 N N . PHE A 1 215 ? 6.195 19.130 -3.946 1.00 60.66 215 PHE A N 1
ATOM 1708 C CA . PHE A 1 215 ? 5.859 18.824 -2.549 1.00 60.66 215 PHE A CA 1
ATOM 1709 C C . PHE A 1 215 ? 4.391 18.413 -2.401 1.00 60.66 215 PHE A C 1
ATOM 1711 O O . PHE A 1 215 ? 4.075 17.423 -1.745 1.00 60.66 215 PHE A O 1
ATOM 1718 N N . LYS A 1 216 ? 3.487 19.142 -3.059 1.00 64.00 216 LYS A N 1
ATOM 1719 C CA . LYS A 1 216 ? 2.056 18.852 -3.024 1.00 64.00 216 LYS A CA 1
ATOM 1720 C C . LYS A 1 216 ? 1.713 17.491 -3.627 1.00 64.00 216 LYS A C 1
ATOM 1722 O O . LYS A 1 216 ? 0.856 16.824 -3.080 1.00 64.00 216 LYS A O 1
ATOM 1727 N N . ASN A 1 217 ? 2.321 17.079 -4.734 1.00 63.03 217 ASN A N 1
ATOM 1728 C CA . ASN A 1 217 ? 1.884 15.881 -5.454 1.00 63.03 217 ASN A CA 1
ATOM 1729 C C . ASN A 1 217 ? 2.597 14.605 -4.993 1.00 63.03 217 ASN A C 1
ATOM 1731 O O . ASN A 1 217 ? 1.952 13.569 -4.890 1.00 63.03 217 ASN A O 1
ATOM 1735 N N . TYR A 1 218 ? 3.901 14.675 -4.710 1.00 65.19 218 TYR A N 1
ATOM 1736 C CA . TYR A 1 218 ? 4.715 13.492 -4.400 1.00 65.19 218 TYR A CA 1
ATOM 1737 C C . TYR A 1 218 ? 4.883 13.247 -2.898 1.00 65.19 218 TYR A C 1
ATOM 1739 O O . TYR A 1 218 ? 5.028 12.101 -2.472 1.00 65.19 218 TYR A O 1
ATOM 1747 N N . GLN A 1 219 ? 4.855 14.312 -2.089 1.00 72.81 219 GLN A N 1
ATOM 1748 C CA . GLN A 1 219 ? 4.925 14.200 -0.629 1.00 72.81 219 GLN A CA 1
ATOM 1749 C C . GLN A 1 219 ? 3.548 14.318 0.029 1.00 72.81 219 GLN A C 1
ATOM 1751 O O . GLN A 1 219 ? 3.394 13.884 1.162 1.00 72.81 219 GLN A O 1
ATOM 1756 N N . ASP A 1 220 ? 2.521 14.843 -0.646 1.00 81.44 220 ASP A N 1
ATOM 1757 C CA . ASP A 1 220 ? 1.147 14.863 -0.124 1.00 81.44 220 ASP A CA 1
ATOM 1758 C C . ASP A 1 220 ? 0.106 14.462 -1.184 1.00 81.44 220 ASP A C 1
ATOM 1760 O O . ASP A 1 220 ? -0.746 15.268 -1.557 1.00 81.44 220 ASP A O 1
ATOM 1764 N N . PRO A 1 221 ? 0.100 13.206 -1.667 1.00 78.56 221 PRO A N 1
ATOM 1765 C CA . PRO A 1 221 ? -0.810 12.789 -2.735 1.00 78.56 221 PRO A CA 1
ATOM 1766 C C . PRO A 1 221 ? -2.299 12.829 -2.332 1.00 78.56 221 PRO A C 1
ATOM 1768 O O . PRO A 1 221 ? -3.166 12.687 -3.193 1.00 78.56 221 PRO A O 1
ATOM 1771 N N . THR A 1 222 ? -2.618 13.129 -1.067 1.00 79.38 222 THR A N 1
ATOM 1772 C CA . THR A 1 222 ? -3.978 13.443 -0.592 1.00 79.38 222 THR A CA 1
ATOM 1773 C C . THR A 1 222 ? -4.421 14.876 -0.923 1.00 79.38 222 THR A C 1
ATOM 1775 O O . THR A 1 222 ? -5.611 15.195 -0.885 1.00 79.38 222 THR A O 1
ATOM 1778 N N . ALA A 1 223 ? -3.482 15.761 -1.269 1.00 78.38 223 ALA A N 1
ATOM 1779 C CA . ALA A 1 223 ? -3.742 17.171 -1.502 1.00 78.38 223 ALA A CA 1
ATOM 1780 C C . ALA A 1 223 ? -4.703 17.400 -2.676 1.00 78.38 223 ALA A C 1
ATOM 1782 O O . ALA A 1 223 ? -4.649 16.736 -3.713 1.00 78.38 223 ALA A O 1
ATOM 1783 N N . ARG A 1 224 ? -5.566 18.413 -2.535 1.00 71.25 224 ARG A N 1
ATOM 1784 C CA . ARG A 1 224 ? -6.640 18.712 -3.491 1.00 71.25 224 ARG A CA 1
ATOM 1785 C C . ARG A 1 224 ? -6.117 18.859 -4.922 1.00 71.25 224 ARG A C 1
ATOM 1787 O O . ARG A 1 224 ? -5.228 19.668 -5.190 1.00 71.25 224 ARG A O 1
ATOM 1794 N N . HIS A 1 225 ? -6.736 18.139 -5.854 1.00 73.38 225 HIS A N 1
ATOM 1795 C CA . HIS A 1 225 ? -6.510 18.325 -7.284 1.00 73.38 225 HIS A CA 1
ATOM 1796 C C . HIS A 1 225 ? -6.986 19.720 -7.714 1.00 73.38 225 HIS A C 1
ATOM 1798 O O . HIS A 1 225 ? -8.154 20.051 -7.511 1.00 73.38 225 HIS A O 1
ATOM 1804 N N . VAL A 1 226 ? -6.102 20.523 -8.311 1.00 62.47 226 VAL A N 1
ATOM 1805 C CA . VAL A 1 226 ? -6.464 21.808 -8.930 1.00 62.47 226 VAL A CA 1
ATOM 1806 C C . VAL A 1 226 ? -6.109 21.714 -10.415 1.00 62.47 226 VAL A C 1
ATOM 1808 O O . VAL A 1 226 ? -4.917 21.687 -10.737 1.00 62.47 226 VAL A O 1
ATOM 1811 N N . PRO A 1 227 ? -7.103 21.609 -11.317 1.00 56.12 227 PRO A N 1
ATOM 1812 C CA . PRO A 1 227 ? -6.854 21.516 -12.751 1.00 56.12 227 PRO A CA 1
ATOM 1813 C C . PRO A 1 227 ? -5.971 22.665 -13.244 1.00 56.12 227 PRO A C 1
ATOM 1815 O O . PRO A 1 227 ? -6.068 23.776 -12.724 1.00 56.12 227 PRO A O 1
ATOM 1818 N N . VAL A 1 228 ? -5.128 22.397 -14.247 1.00 50.72 228 VAL A N 1
ATOM 1819 C CA . VAL A 1 228 ? -4.251 23.369 -14.938 1.00 50.72 228 VAL A CA 1
ATOM 1820 C C . VAL A 1 228 ? -3.098 23.933 -14.087 1.00 50.72 228 VAL A C 1
ATOM 1822 O O . VAL A 1 228 ? -1.981 24.033 -14.584 1.00 50.72 228 VAL A O 1
ATOM 1825 N N . PHE A 1 229 ? -3.322 24.239 -12.807 1.00 50.31 229 PHE A N 1
ATOM 1826 C CA . PHE A 1 229 ? -2.359 24.950 -11.956 1.00 50.31 229 PHE A CA 1
ATOM 1827 C C . PHE A 1 229 ? -1.612 24.054 -10.957 1.00 50.31 229 PHE A C 1
ATOM 1829 O O . PHE A 1 229 ? -0.462 24.338 -10.625 1.00 50.31 229 PHE A O 1
ATOM 1836 N N . ALA A 1 230 ? -2.243 22.978 -10.468 1.00 57.72 230 ALA A N 1
ATOM 1837 C CA . ALA A 1 230 ? -1.642 22.056 -9.499 1.00 57.72 230 ALA A CA 1
ATOM 1838 C C . ALA A 1 230 ? -2.344 20.685 -9.526 1.00 57.72 230 ALA A C 1
ATOM 1840 O O . ALA A 1 230 ? -3.067 20.306 -8.590 1.00 57.72 230 ALA A O 1
ATOM 1841 N N . THR A 1 231 ? -2.172 19.967 -10.641 1.00 63.12 231 THR A N 1
ATOM 1842 C CA . THR A 1 231 ? -2.826 18.681 -10.901 1.00 63.12 231 THR A CA 1
ATOM 1843 C C . THR A 1 231 ? -2.258 17.586 -10.007 1.00 63.12 231 THR A C 1
ATOM 1845 O O . THR A 1 231 ? -1.094 17.230 -10.141 1.00 63.12 231 THR A O 1
ATOM 1848 N N . ASN A 1 232 ? -3.104 16.998 -9.164 1.00 73.62 232 ASN A N 1
ATOM 1849 C CA . ASN A 1 232 ? -2.803 15.786 -8.407 1.00 73.62 232 ASN A CA 1
ATOM 1850 C C . ASN A 1 232 ? -3.792 14.689 -8.818 1.00 73.62 232 ASN A C 1
ATOM 1852 O O . ASN A 1 232 ? -4.958 14.735 -8.421 1.00 73.62 232 ASN A O 1
ATOM 1856 N N . ARG A 1 233 ? -3.387 13.772 -9.699 1.00 80.31 233 ARG A N 1
ATOM 1857 C CA . ARG A 1 233 ? -4.282 12.703 -10.175 1.00 80.31 233 ARG A CA 1
ATOM 1858 C C . ARG A 1 233 ? -4.454 11.586 -9.136 1.00 80.31 233 ARG A C 1
ATOM 1860 O O . ARG A 1 233 ? -5.526 10.992 -9.095 1.00 80.31 233 ARG A O 1
ATOM 1867 N N . GLU A 1 234 ? -3.478 11.392 -8.247 1.00 84.56 234 GLU A N 1
ATOM 1868 C CA . GLU A 1 234 ? -3.546 10.398 -7.159 1.00 84.56 234 GLU A CA 1
ATOM 1869 C C . GLU A 1 234 ? -4.587 10.748 -6.100 1.00 84.56 234 GLU A C 1
ATOM 1871 O O . GLU A 1 234 ? -5.175 9.863 -5.488 1.00 84.56 234 GLU A O 1
ATOM 1876 N N . ALA A 1 235 ? -4.918 12.031 -5.934 1.00 87.75 235 ALA A N 1
ATOM 1877 C CA . ALA A 1 235 ? -5.935 12.447 -4.971 1.00 87.75 235 ALA A CA 1
ATOM 1878 C C . ALA A 1 235 ? -7.309 11.787 -5.205 1.00 87.75 235 ALA A C 1
ATOM 1880 O O . ALA A 1 235 ? -8.140 11.769 -4.301 1.00 87.75 235 ALA A O 1
ATOM 1881 N N . ALA A 1 236 ? -7.590 11.282 -6.414 1.00 90.69 236 ALA A N 1
ATOM 1882 C CA . ALA A 1 236 ? -8.810 10.525 -6.685 1.00 90.69 236 ALA A CA 1
ATOM 1883 C C . ALA A 1 236 ? -8.847 9.178 -5.944 1.00 90.69 236 ALA A C 1
ATOM 1885 O O . ALA A 1 236 ? -9.908 8.812 -5.447 1.00 90.69 236 ALA A O 1
ATOM 1886 N N . LEU A 1 237 ? -7.707 8.489 -5.827 1.00 94.25 237 LEU A N 1
ATOM 1887 C CA . LEU A 1 237 ? -7.574 7.240 -5.075 1.00 94.25 237 LEU A CA 1
ATOM 1888 C C . LEU A 1 237 ? -7.880 7.478 -3.590 1.00 94.25 237 LEU A C 1
ATOM 1890 O O . LEU A 1 237 ? -8.745 6.816 -3.029 1.00 94.25 237 LEU A O 1
ATOM 1894 N N . PHE A 1 238 ? -7.276 8.499 -2.975 1.00 95.69 238 PHE A N 1
ATOM 1895 C CA . PHE A 1 238 ? -7.517 8.805 -1.558 1.00 95.69 238 PHE A CA 1
ATOM 1896 C C . PHE A 1 238 ? -8.941 9.289 -1.278 1.00 95.69 238 PHE A C 1
ATOM 1898 O O . PHE A 1 238 ? -9.528 8.887 -0.281 1.00 95.69 238 PHE A O 1
ATOM 1905 N N . ARG A 1 239 ? -9.539 10.095 -2.169 1.00 95.56 239 ARG A N 1
ATOM 1906 C CA . ARG A 1 239 ? -10.954 10.491 -2.038 1.00 95.56 239 ARG A CA 1
ATOM 1907 C C . ARG A 1 239 ? -11.909 9.304 -2.134 1.00 95.56 239 ARG A C 1
ATOM 1909 O O . ARG A 1 239 ? -12.963 9.341 -1.511 1.00 95.56 239 ARG A O 1
ATOM 1916 N N . MET A 1 240 ? -11.580 8.302 -2.948 1.00 97.44 240 MET A N 1
ATOM 1917 C CA . MET A 1 240 ? -12.369 7.075 -3.051 1.00 97.44 240 MET A CA 1
ATOM 1918 C C . MET A 1 240 ? -12.311 6.291 -1.738 1.00 97.44 240 MET A C 1
ATOM 1920 O O . MET A 1 240 ? -13.358 5.931 -1.219 1.00 97.44 240 MET A O 1
ATOM 1924 N N . ILE A 1 241 ? -11.115 6.117 -1.168 1.00 98.31 241 ILE A N 1
ATOM 1925 C CA . ILE A 1 241 ? -10.920 5.430 0.119 1.00 98.31 241 ILE A CA 1
ATOM 1926 C C . ILE A 1 241 ? -11.629 6.175 1.259 1.00 98.31 241 ILE A C 1
ATOM 1928 O O . ILE A 1 241 ? -12.318 5.562 2.058 1.00 98.31 241 ILE A O 1
ATOM 1932 N N . GLU A 1 242 ? -11.516 7.502 1.321 1.00 97.75 242 GLU A N 1
ATOM 1933 C CA . GLU A 1 242 ? -12.159 8.321 2.360 1.00 97.75 242 GLU A CA 1
ATOM 1934 C C . GLU A 1 242 ? -13.694 8.208 2.352 1.00 97.75 242 GLU A C 1
ATOM 1936 O O . GLU A 1 242 ? -14.356 8.236 3.391 1.00 97.75 242 GLU A O 1
ATOM 1941 N N . ARG A 1 243 ? -14.279 8.104 1.156 1.00 97.69 243 ARG A N 1
ATOM 1942 C CA . ARG A 1 243 ? -15.730 7.970 0.962 1.00 97.69 243 ARG A CA 1
ATOM 1943 C C . ARG A 1 243 ? -16.218 6.537 1.096 1.00 97.69 243 ARG A C 1
ATOM 1945 O O . ARG A 1 243 ? -17.424 6.335 1.188 1.00 97.69 243 ARG A O 1
ATOM 1952 N N . PHE A 1 244 ? -15.309 5.570 1.055 1.00 98.38 244 PHE A N 1
ATOM 1953 C CA . PHE A 1 244 ? -15.656 4.170 1.178 1.00 98.38 244 PHE A CA 1
ATOM 1954 C C . PHE A 1 244 ? -16.292 3.907 2.541 1.00 98.38 244 PHE A C 1
ATOM 1956 O O . PHE A 1 244 ? -15.880 4.475 3.558 1.00 98.38 244 PHE A O 1
ATOM 1963 N N . ARG A 1 245 ? -17.314 3.061 2.538 1.00 98.25 245 ARG A N 1
ATOM 1964 C CA . ARG A 1 245 ? -17.977 2.561 3.733 1.00 98.25 245 ARG A CA 1
ATOM 1965 C C . ARG A 1 245 ? -18.050 1.053 3.629 1.00 98.25 245 ARG A C 1
ATOM 1967 O O . ARG A 1 245 ? -18.362 0.522 2.561 1.00 98.25 245 ARG A O 1
ATOM 1974 N N . PHE A 1 246 ? -17.720 0.406 4.732 1.00 98.62 246 PHE A N 1
ATOM 1975 C CA . PHE A 1 246 ? -17.917 -1.021 4.911 1.00 98.62 246 PHE A CA 1
ATOM 1976 C C . PHE A 1 246 ? -19.418 -1.311 5.065 1.00 98.62 246 PHE A C 1
ATOM 1978 O O . PHE A 1 246 ? -20.218 -0.392 5.263 1.00 98.62 246 PHE A O 1
ATOM 1985 N N . ALA A 1 247 ? -19.812 -2.576 4.922 1.00 98.00 247 ALA A N 1
ATOM 1986 C CA . ALA A 1 247 ? -21.212 -2.997 5.013 1.00 98.00 247 ALA A CA 1
ATOM 1987 C C . ALA A 1 247 ? -21.841 -2.677 6.384 1.00 98.00 247 ALA A C 1
ATOM 1989 O O . ALA A 1 247 ? -23.033 -2.387 6.462 1.00 98.00 247 ALA A O 1
ATOM 1990 N N . ASP A 1 248 ? -21.023 -2.647 7.437 1.00 96.50 248 ASP A N 1
ATOM 1991 C CA . ASP A 1 248 ? -21.389 -2.248 8.802 1.00 96.50 248 ASP A CA 1
ATOM 1992 C C . ASP A 1 248 ? -21.498 -0.723 9.008 1.00 96.50 248 ASP A C 1
ATOM 1994 O O . ASP A 1 248 ? -21.833 -0.269 10.097 1.00 96.50 248 ASP A O 1
ATOM 1998 N N . GLY A 1 249 ? -21.240 0.081 7.972 1.00 97.00 249 GLY A N 1
ATOM 1999 C CA . GLY A 1 249 ? -21.293 1.543 8.030 1.00 97.00 249 GLY A CA 1
ATOM 2000 C C . GLY A 1 249 ? -19.998 2.210 8.499 1.00 97.00 249 GLY A C 1
ATOM 2001 O O . GLY A 1 249 ? -19.862 3.426 8.333 1.00 97.00 249 GLY A O 1
ATOM 2002 N N . HIS A 1 250 ? -19.019 1.443 8.984 1.00 97.12 250 HIS A N 1
ATOM 2003 C CA . HIS A 1 250 ? -17.742 1.983 9.430 1.00 97.12 250 HIS A CA 1
ATOM 2004 C C . HIS A 1 250 ? -16.865 2.443 8.253 1.00 97.12 250 HIS A C 1
ATOM 2006 O O . HIS A 1 250 ? -17.084 2.118 7.078 1.00 97.12 250 HIS A O 1
ATOM 2012 N N . ALA A 1 251 ? -15.842 3.233 8.565 1.00 97.88 251 ALA A N 1
ATOM 2013 C CA . ALA A 1 251 ? -14.973 3.902 7.612 1.00 97.88 251 ALA A CA 1
ATOM 2014 C C . ALA A 1 251 ? -13.491 3.759 7.978 1.00 97.88 251 ALA A C 1
ATOM 2016 O O . ALA A 1 251 ? -13.111 3.481 9.114 1.00 97.88 251 ALA A O 1
ATOM 2017 N N . PHE A 1 252 ? -12.626 4.012 6.995 1.00 98.31 252 PHE A N 1
ATOM 2018 C CA . PHE A 1 252 ? -11.209 4.229 7.268 1.00 98.31 252 PHE A CA 1
ATOM 2019 C C . PHE A 1 252 ? -10.994 5.541 8.031 1.00 98.31 252 PHE A C 1
ATOM 2021 O O . PHE A 1 252 ? -11.577 6.566 7.691 1.00 98.31 252 PHE A O 1
ATOM 2028 N N . ASP A 1 253 ? -10.085 5.542 8.999 1.00 97.38 253 ASP A N 1
ATOM 2029 C CA . ASP A 1 253 ? -9.672 6.723 9.748 1.00 97.38 253 ASP A CA 1
ATOM 2030 C C . ASP A 1 253 ? -8.805 7.647 8.875 1.00 97.38 253 ASP A C 1
ATOM 2032 O O . ASP A 1 253 ? -7.715 7.280 8.427 1.00 97.38 253 ASP A O 1
ATOM 2036 N N . PHE A 1 254 ? -9.292 8.865 8.628 1.00 96.94 254 PHE A N 1
ATOM 2037 C CA . PHE A 1 254 ? -8.588 9.940 7.918 1.00 96.94 254 PHE A CA 1
ATOM 2038 C C . PHE A 1 254 ? -8.164 11.077 8.851 1.00 96.94 254 PHE A C 1
ATOM 2040 O O . PHE A 1 254 ? -7.760 12.151 8.378 1.00 96.94 254 PHE A O 1
ATOM 2047 N N . ARG A 1 255 ? -8.233 10.867 10.165 1.00 94.81 255 ARG A N 1
ATOM 2048 C CA . ARG A 1 255 ? -7.963 11.883 11.176 1.00 94.81 255 ARG A CA 1
ATOM 2049 C C . ARG A 1 255 ? -6.469 12.195 11.263 1.00 94.81 255 ARG A C 1
ATOM 2051 O O . ARG A 1 255 ? -5.584 11.496 10.762 1.00 94.81 255 ARG A O 1
ATOM 2058 N N . GLY A 1 256 ? -6.204 13.328 11.890 1.00 91.44 256 GLY A N 1
ATOM 2059 C CA . GLY A 1 256 ? -4.884 13.781 12.294 1.00 91.44 256 GLY A CA 1
ATOM 2060 C C . GLY A 1 256 ? -5.086 14.649 13.511 1.00 91.44 256 GLY A C 1
ATOM 2061 O O . GLY A 1 256 ? -5.270 15.853 13.367 1.00 91.44 256 GLY A O 1
ATOM 2062 N N . SER A 1 257 ? -5.133 14.028 14.678 1.00 87.00 257 SER A N 1
ATOM 2063 C CA . SER A 1 257 ? -5.581 14.656 15.917 1.00 87.00 257 SER A CA 1
ATOM 2064 C C . SER A 1 257 ? -4.393 15.104 16.767 1.00 87.00 257 SER A C 1
ATOM 2066 O O . SER A 1 257 ? -3.281 14.566 16.679 1.00 87.00 257 SER A O 1
ATOM 2068 N N . PHE A 1 258 ? -4.600 16.137 17.586 1.00 81.00 258 PHE A N 1
ATOM 2069 C CA . PHE A 1 258 ? -3.584 16.577 18.541 1.00 81.00 258 PHE A CA 1
ATOM 2070 C C . PHE A 1 258 ? -3.240 15.449 19.520 1.00 81.00 258 PHE A C 1
ATOM 2072 O O . PHE A 1 258 ? -4.104 14.660 19.888 1.00 81.00 258 PHE A O 1
ATOM 2079 N N . GLY A 1 259 ? -1.974 15.360 19.930 1.00 81.44 259 GLY A N 1
ATOM 2080 C CA . GLY A 1 259 ? -1.523 14.354 20.896 1.00 81.44 259 GLY A CA 1
ATOM 2081 C C . GLY A 1 259 ? -1.416 12.925 20.355 1.00 81.44 259 GLY A C 1
ATOM 2082 O O . GLY A 1 259 ? -1.051 12.039 21.113 1.00 81.44 259 GLY A O 1
ATOM 2083 N N . ARG A 1 260 ? -1.700 12.693 19.065 1.00 82.31 260 ARG A N 1
ATOM 2084 C CA . ARG A 1 260 ? -1.639 11.363 18.414 1.00 82.31 260 ARG A CA 1
ATOM 2085 C C . ARG A 1 260 ? -0.828 11.340 17.132 1.00 82.31 260 ARG A C 1
ATOM 2087 O O . ARG A 1 260 ? -0.661 10.306 16.495 1.00 82.31 260 ARG A O 1
ATOM 2094 N N . THR A 1 261 ? -0.313 12.501 16.758 1.00 82.19 261 THR A N 1
ATOM 2095 C CA . THR A 1 261 ? 0.594 12.676 15.632 1.00 82.19 261 THR A CA 1
ATOM 2096 C C . THR A 1 261 ? 1.857 13.337 16.161 1.00 82.19 261 THR A C 1
ATOM 2098 O O . THR A 1 261 ? 1.777 14.221 17.015 1.00 82.19 261 THR A O 1
ATOM 2101 N N . ALA A 1 262 ? 3.024 12.933 15.660 1.00 69.62 262 ALA A N 1
ATOM 2102 C CA . ALA A 1 262 ? 4.291 13.514 16.107 1.00 69.62 262 ALA A CA 1
ATOM 2103 C C . ALA A 1 262 ? 4.430 15.001 15.724 1.00 69.62 262 ALA A C 1
ATOM 2105 O O . ALA A 1 262 ? 5.090 15.761 16.422 1.00 69.62 262 ALA A O 1
ATOM 2106 N N . ASN A 1 263 ? 3.804 15.426 14.616 1.00 69.12 263 ASN A N 1
ATOM 2107 C CA . ASN A 1 263 ? 4.101 16.726 14.006 1.00 69.12 263 ASN A CA 1
ATOM 2108 C C . ASN A 1 263 ? 2.867 17.542 13.597 1.00 69.12 263 ASN A C 1
ATOM 2110 O O . ASN A 1 263 ? 2.803 18.739 13.879 1.00 69.12 263 ASN A O 1
ATOM 2114 N N . ARG A 1 264 ? 1.918 16.963 12.841 1.00 77.81 264 ARG A N 1
ATOM 2115 C CA . ARG A 1 264 ? 0.838 17.738 12.203 1.00 77.81 264 ARG A CA 1
ATOM 2116 C C . ARG A 1 264 ? -0.517 17.047 12.193 1.00 77.81 264 ARG A C 1
ATOM 2118 O O . ARG A 1 264 ? -0.679 15.960 11.649 1.00 77.81 264 ARG A O 1
ATOM 2125 N N . GLN A 1 265 ? -1.501 17.826 12.627 1.00 84.12 265 GLN A N 1
ATOM 2126 C CA . GLN A 1 265 ? -2.919 17.498 12.674 1.00 84.12 265 GLN A CA 1
ATOM 2127 C C . GLN A 1 265 ? -3.606 17.707 11.317 1.00 84.12 265 GLN A C 1
ATOM 2129 O O . GLN A 1 265 ? -4.186 18.760 11.049 1.00 84.12 265 GLN A O 1
ATOM 2134 N N . ARG A 1 266 ? -3.441 16.765 10.389 1.00 89.44 266 ARG A N 1
ATOM 2135 C CA . ARG A 1 266 ? -4.041 16.824 9.044 1.00 89.44 266 ARG A CA 1
ATOM 2136 C C . ARG A 1 266 ? -4.442 15.435 8.570 1.00 89.44 266 ARG A C 1
ATOM 2138 O O . ARG A 1 266 ? -4.070 14.454 9.196 1.00 89.44 266 ARG A O 1
ATOM 2145 N N . THR A 1 267 ? -5.137 15.369 7.434 1.00 92.38 267 THR A N 1
ATOM 2146 C CA . THR A 1 267 ? -5.555 14.133 6.757 1.00 92.38 267 THR A CA 1
ATOM 2147 C C . THR A 1 267 ? -4.518 13.013 6.866 1.00 92.38 267 THR A C 1
ATOM 2149 O O . THR A 1 267 ? -3.362 13.231 6.477 1.00 92.38 267 THR A O 1
ATOM 2152 N N . LEU A 1 268 ? -4.957 11.851 7.369 1.00 95.25 268 LEU A N 1
ATOM 2153 C CA . LEU A 1 268 ? -4.170 10.626 7.602 1.00 95.25 268 LEU A CA 1
ATOM 2154 C C . LEU A 1 268 ? -2.950 10.803 8.524 1.00 95.25 268 LEU A C 1
ATOM 2156 O O . LEU A 1 268 ? -2.055 9.962 8.535 1.00 95.25 268 LEU A O 1
ATOM 2160 N N . GLY A 1 269 ? -2.877 11.892 9.290 1.00 94.12 269 GLY A N 1
ATOM 2161 C CA . GLY A 1 269 ? -1.754 12.166 10.186 1.00 94.12 269 GLY A CA 1
ATOM 2162 C C . GLY A 1 269 ? -1.652 11.179 11.347 1.00 94.12 269 GLY A C 1
ATOM 2163 O O . GLY A 1 269 ? -0.562 11.006 11.882 1.00 94.12 269 GLY A O 1
ATOM 2164 N N . ASN A 1 270 ? -2.767 10.540 11.707 1.00 94.88 270 ASN A N 1
ATOM 2165 C CA . ASN A 1 270 ? -2.863 9.518 12.747 1.00 94.88 270 ASN A CA 1
ATOM 2166 C C . ASN A 1 270 ? -2.232 8.177 12.328 1.00 94.88 270 ASN A C 1
ATOM 2168 O O . ASN A 1 270 ? -1.680 7.470 13.159 1.00 94.88 270 ASN A O 1
ATOM 2172 N N . SER A 1 271 ? -2.256 7.844 11.035 1.00 95.75 271 SER A N 1
ATOM 2173 C CA . SER A 1 271 ? -1.757 6.568 10.494 1.00 95.75 271 SER A CA 1
ATOM 2174 C C . SER A 1 271 ? -0.486 6.695 9.657 1.00 95.75 271 SER A C 1
ATOM 2176 O O . SER A 1 271 ? 0.158 5.697 9.352 1.00 95.75 271 SER A O 1
ATOM 2178 N N . ASN A 1 272 ? -0.106 7.906 9.247 1.00 95.88 272 ASN A N 1
ATOM 2179 C CA . ASN A 1 272 ? 1.059 8.139 8.400 1.00 95.88 272 ASN A CA 1
ATOM 2180 C C . ASN A 1 272 ? 1.804 9.397 8.854 1.00 95.88 272 ASN A C 1
ATOM 2182 O O . ASN A 1 272 ? 1.220 10.480 8.943 1.00 95.88 272 ASN A O 1
ATOM 2186 N N . GLU A 1 273 ? 3.113 9.275 9.094 1.00 94.31 273 GLU A N 1
ATOM 2187 C CA . GLU A 1 273 ? 3.894 10.382 9.642 1.00 94.31 273 GLU A CA 1
ATOM 2188 C C . GLU A 1 273 ? 3.887 11.590 8.697 1.00 94.31 273 GLU A C 1
ATOM 2190 O O . GLU A 1 273 ? 4.267 11.511 7.524 1.00 94.31 273 GLU A O 1
ATOM 2195 N N . ARG A 1 274 ? 3.483 12.746 9.229 1.00 91.31 274 ARG A N 1
ATOM 2196 C CA . ARG A 1 274 ? 3.539 14.019 8.513 1.00 91.31 274 ARG A CA 1
ATOM 2197 C C . ARG A 1 274 ? 4.814 14.783 8.831 1.00 91.31 274 ARG A C 1
ATOM 2199 O O . ARG A 1 274 ? 5.204 14.904 9.985 1.00 91.31 274 ARG A O 1
ATOM 2206 N N . GLY A 1 275 ? 5.431 15.347 7.798 1.00 84.69 275 GLY A N 1
ATOM 2207 C CA . GLY A 1 275 ? 6.504 16.325 7.919 1.00 84.69 275 GLY A CA 1
ATOM 2208 C C . GLY A 1 275 ? 5.990 17.768 7.794 1.00 84.69 275 GLY A C 1
ATOM 2209 O O . GLY A 1 275 ? 4.787 18.017 7.642 1.00 84.69 275 GLY A O 1
ATOM 2210 N N . PRO A 1 276 ? 6.897 18.761 7.787 1.00 78.56 276 PRO A N 1
ATOM 2211 C CA . PRO A 1 276 ? 6.532 20.166 7.587 1.00 78.56 276 PRO A CA 1
ATOM 2212 C C . PRO A 1 276 ? 5.851 20.447 6.236 1.00 78.56 276 PRO A C 1
ATOM 2214 O O . PRO A 1 276 ? 5.051 21.381 6.124 1.00 78.56 276 PRO A O 1
ATOM 2217 N N . LYS A 1 277 ? 6.149 19.648 5.203 1.00 75.06 277 LYS A N 1
ATOM 2218 C CA . LYS A 1 277 ? 5.639 19.805 3.832 1.00 75.06 277 LYS A CA 1
ATOM 2219 C C . LYS A 1 277 ? 5.115 18.474 3.269 1.00 75.06 277 LYS A C 1
ATOM 2221 O O . LYS A 1 277 ? 5.677 17.944 2.326 1.00 75.06 277 LYS A O 1
ATOM 2226 N N . GLY A 1 278 ? 4.034 17.953 3.851 1.00 86.12 278 GLY A N 1
ATOM 2227 C CA . GLY A 1 278 ? 3.389 16.707 3.408 1.00 86.12 278 GLY A CA 1
ATOM 2228 C C . GLY A 1 278 ? 3.624 15.549 4.376 1.00 86.12 278 GLY A C 1
ATOM 2229 O O . GLY A 1 278 ? 3.729 15.772 5.582 1.00 86.12 278 GLY A O 1
ATOM 2230 N N . PHE A 1 279 ? 3.668 14.328 3.861 1.00 90.62 279 PHE A N 1
ATOM 2231 C CA . PHE A 1 279 ? 4.080 13.118 4.570 1.00 90.62 279 PHE A CA 1
ATOM 2232 C C . PHE A 1 279 ? 5.597 12.957 4.530 1.00 90.62 279 PHE A C 1
ATOM 2234 O O . PHE A 1 279 ? 6.254 13.432 3.600 1.00 90.62 279 PHE A O 1
ATOM 2241 N N . LYS A 1 280 ? 6.162 12.286 5.537 1.00 91.06 280 LYS A N 1
ATOM 2242 C CA . LYS A 1 280 ? 7.551 11.843 5.447 1.00 91.06 280 LYS A CA 1
ATOM 2243 C C . LYS A 1 280 ? 7.682 10.831 4.299 1.00 91.06 280 LYS A C 1
ATOM 2245 O O . LYS A 1 280 ? 6.863 9.917 4.217 1.00 91.06 280 LYS A O 1
ATOM 2250 N N . PRO A 1 281 ? 8.660 10.998 3.395 1.00 87.44 281 PRO A N 1
ATOM 2251 C CA . PRO A 1 281 ? 8.894 10.050 2.314 1.00 87.44 281 PRO A CA 1
ATOM 2252 C C . PRO A 1 281 ? 9.307 8.678 2.835 1.00 87.44 281 PRO A C 1
ATOM 2254 O O . PRO A 1 281 ? 10.060 8.580 3.802 1.00 87.44 281 PRO A O 1
ATOM 2257 N N . THR A 1 282 ? 8.863 7.640 2.140 1.00 89.44 282 THR A N 1
ATOM 2258 C CA . THR A 1 282 ? 9.229 6.251 2.424 1.00 89.44 282 THR A CA 1
ATOM 2259 C C . THR A 1 282 ? 10.251 5.749 1.418 1.00 89.44 282 THR A C 1
ATOM 2261 O O . THR A 1 282 ? 11.154 5.025 1.796 1.00 89.44 282 THR A O 1
ATOM 2264 N N . PHE A 1 283 ? 10.212 6.227 0.177 1.00 82.62 283 PHE A N 1
ATOM 2265 C CA . PHE A 1 283 ? 11.169 5.865 -0.862 1.00 82.62 283 PHE A CA 1
ATOM 2266 C C . PHE A 1 283 ? 12.098 7.034 -1.200 1.00 82.62 283 PHE A C 1
ATOM 2268 O O . PHE A 1 283 ? 11.659 8.188 -1.291 1.00 82.62 283 PHE A O 1
ATOM 2275 N N . THR A 1 284 ? 13.382 6.738 -1.416 1.00 71.00 284 THR A N 1
ATOM 2276 C CA . THR A 1 284 ? 14.390 7.722 -1.839 1.00 71.00 284 THR A CA 1
ATOM 2277 C C . THR A 1 284 ? 15.299 7.136 -2.918 1.00 71.00 284 THR A C 1
ATOM 2279 O O . THR A 1 284 ? 15.910 6.090 -2.724 1.00 71.00 284 THR A O 1
ATOM 2282 N N . PHE A 1 285 ? 15.441 7.826 -4.054 1.00 62.56 285 PHE A N 1
ATOM 2283 C CA . PHE A 1 285 ? 16.429 7.443 -5.066 1.00 62.56 285 PHE A CA 1
ATOM 2284 C C . PHE A 1 285 ? 17.865 7.618 -4.546 1.00 62.56 285 PHE A C 1
ATOM 2286 O O . PHE A 1 285 ? 18.156 8.560 -3.816 1.00 62.56 285 PHE A O 1
ATOM 2293 N N . ARG A 1 286 ? 18.809 6.795 -5.038 1.00 52.72 286 ARG A N 1
ATOM 2294 C CA . ARG A 1 286 ? 20.254 6.899 -4.716 1.00 52.72 286 ARG A CA 1
ATOM 2295 C C . ARG A 1 286 ? 20.870 8.286 -4.961 1.00 52.72 286 ARG A C 1
ATOM 2297 O O . ARG A 1 286 ? 21.895 8.610 -4.373 1.00 52.72 286 ARG A O 1
ATOM 2304 N N . ARG A 1 287 ? 20.289 9.092 -5.854 1.00 51.25 287 ARG A N 1
ATOM 2305 C CA . ARG A 1 287 ? 20.617 10.513 -6.030 1.00 51.25 287 ARG A CA 1
ATOM 2306 C C . ARG A 1 287 ? 19.337 11.317 -5.850 1.00 51.25 287 ARG A C 1
ATOM 2308 O O . ARG A 1 287 ? 18.518 11.368 -6.762 1.00 51.25 287 ARG A O 1
ATOM 2315 N N . ASP A 1 288 ? 19.182 11.937 -4.687 1.00 49.06 288 ASP A N 1
ATOM 2316 C CA . ASP A 1 288 ? 17.988 12.703 -4.310 1.00 49.06 288 ASP A CA 1
ATOM 2317 C C . ASP A 1 288 ? 18.199 14.232 -4.355 1.00 49.06 288 ASP A C 1
ATOM 2319 O O . ASP A 1 288 ? 17.422 14.997 -3.782 1.00 49.06 288 ASP A O 1
ATOM 2323 N N . TYR A 1 289 ? 19.268 14.688 -5.022 1.00 47.69 289 TYR A N 1
ATOM 2324 C CA . TYR A 1 289 ? 19.593 16.105 -5.248 1.00 47.69 289 TYR A CA 1
ATOM 2325 C C . TYR A 1 289 ? 19.416 16.985 -3.994 1.00 47.69 289 TYR A C 1
ATOM 2327 O O . TYR A 1 289 ? 18.770 18.034 -4.036 1.00 47.69 289 TYR A O 1
ATOM 2335 N N . GLY A 1 290 ? 19.955 16.540 -2.852 1.00 51.09 290 GLY A 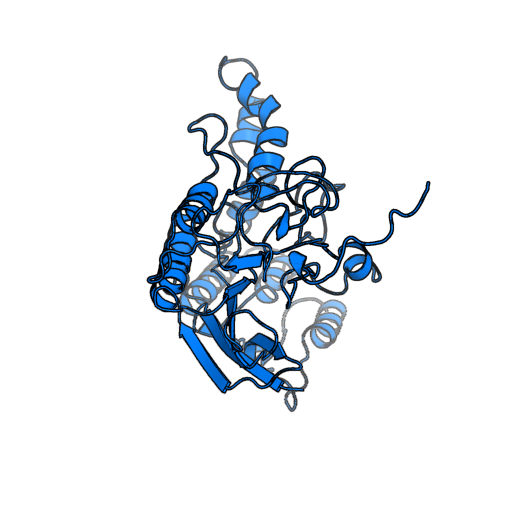N 1
ATOM 2336 C CA . GLY A 1 290 ? 19.867 17.278 -1.586 1.00 51.09 290 GLY A CA 1
ATOM 2337 C C . GLY A 1 290 ? 18.474 17.252 -0.945 1.00 51.09 290 GLY A C 1
ATOM 2338 O O . GLY A 1 290 ? 18.140 18.131 -0.154 1.00 51.09 290 GLY A O 1
ATOM 2339 N N . GLY A 1 291 ? 17.642 16.270 -1.300 1.00 51.91 291 GLY A N 1
ATOM 2340 C CA . GLY A 1 291 ? 16.289 16.070 -0.784 1.00 51.91 291 GLY A CA 1
ATOM 2341 C C . GLY A 1 291 ? 15.196 16.912 -1.440 1.00 51.91 291 GLY A C 1
ATOM 2342 O O . GLY A 1 291 ? 14.053 16.887 -0.978 1.00 51.91 291 GLY A O 1
ATOM 2343 N N . LEU A 1 292 ? 15.523 17.647 -2.507 1.00 46.72 292 LEU A N 1
ATOM 2344 C CA . LEU A 1 292 ? 14.574 18.480 -3.253 1.00 46.72 292 LEU A CA 1
ATOM 2345 C C . LEU A 1 292 ? 13.778 17.686 -4.293 1.00 46.72 292 LEU A C 1
ATOM 2347 O O . LEU A 1 292 ? 12.632 18.035 -4.565 1.00 46.72 292 LEU A O 1
ATOM 2351 N N . VAL A 1 293 ? 14.372 16.637 -4.869 1.00 54.38 293 VAL A N 1
ATOM 2352 C CA . VAL A 1 293 ? 13.765 15.795 -5.908 1.00 54.38 293 VAL A CA 1
ATOM 2353 C C . VAL A 1 293 ? 14.218 14.354 -5.704 1.00 54.38 293 VAL A C 1
ATOM 2355 O O . VAL A 1 293 ? 15.389 14.099 -5.475 1.00 54.38 293 VAL A O 1
ATOM 2358 N N . GLY A 1 294 ? 13.307 13.397 -5.834 1.00 61.28 294 GLY A N 1
ATOM 2359 C CA . GLY A 1 294 ? 13.619 11.970 -5.761 1.00 61.28 294 GLY A CA 1
ATOM 2360 C C . GLY A 1 294 ? 13.223 11.286 -4.454 1.00 61.28 294 GLY A C 1
ATOM 2361 O O . GLY A 1 294 ? 13.705 10.191 -4.179 1.00 61.28 294 GLY A O 1
ATOM 2362 N N . ARG A 1 295 ? 12.342 11.917 -3.668 1.00 72.88 295 ARG A N 1
ATOM 2363 C CA . ARG A 1 295 ? 11.762 11.358 -2.443 1.00 72.88 295 ARG A CA 1
ATOM 2364 C C . ARG A 1 295 ? 10.250 11.254 -2.577 1.00 72.88 295 ARG A C 1
ATOM 2366 O O . ARG A 1 295 ? 9.599 12.241 -2.922 1.00 72.88 295 ARG A O 1
ATOM 2373 N N . PHE A 1 296 ? 9.700 10.084 -2.282 1.00 79.50 296 PHE A N 1
ATOM 2374 C CA . PHE A 1 296 ? 8.296 9.771 -2.532 1.00 79.50 296 PHE A CA 1
ATOM 2375 C C . PHE A 1 296 ? 7.655 9.127 -1.309 1.00 79.50 296 PHE A C 1
ATOM 2377 O O . PHE A 1 296 ? 8.287 8.344 -0.601 1.00 79.50 296 PHE A O 1
ATOM 2384 N N . LYS A 1 297 ? 6.383 9.447 -1.069 1.00 89.25 297 LYS A N 1
ATOM 2385 C CA . LYS A 1 297 ? 5.546 8.699 -0.131 1.00 89.25 297 LYS A CA 1
ATOM 2386 C C . LYS A 1 297 ? 4.770 7.640 -0.912 1.00 89.25 297 LYS A C 1
ATOM 2388 O O . LYS A 1 297 ? 3.811 7.980 -1.606 1.00 89.25 297 LYS A O 1
ATOM 2393 N N . LEU A 1 298 ? 5.205 6.387 -0.808 1.00 89.88 298 LEU A N 1
ATOM 2394 C CA . LEU A 1 298 ? 4.648 5.263 -1.568 1.00 89.88 298 LEU A CA 1
ATOM 2395 C C . LEU A 1 298 ? 3.921 4.251 -0.680 1.00 89.88 298 LEU A C 1
ATOM 2397 O O . LEU A 1 298 ? 2.877 3.743 -1.074 1.00 89.88 298 LEU A O 1
ATOM 2401 N N . ASP A 1 299 ? 4.417 4.040 0.537 1.00 95.69 299 ASP A N 1
ATOM 2402 C CA . ASP A 1 299 ? 3.905 3.041 1.477 1.00 95.69 299 ASP A CA 1
ATOM 2403 C C . ASP A 1 299 ? 2.893 3.663 2.419 1.00 95.69 299 ASP A C 1
ATOM 2405 O O . ASP A 1 299 ? 3.177 4.712 2.989 1.00 95.69 299 ASP A O 1
ATOM 2409 N N . TRP A 1 300 ? 1.729 3.052 2.612 1.00 97.25 300 TRP A N 1
ATOM 2410 C CA . TRP A 1 300 ? 0.644 3.626 3.412 1.00 97.25 300 TRP A CA 1
ATOM 2411 C C . TRP A 1 300 ? 0.114 2.657 4.455 1.00 97.25 300 TRP A C 1
ATOM 2413 O O . TRP A 1 300 ? 0.145 1.451 4.247 1.00 97.25 300 TRP A O 1
ATOM 2423 N N . PHE A 1 301 ? -0.441 3.211 5.533 1.00 98.19 301 PHE A N 1
ATOM 2424 C CA . PHE A 1 301 ? -1.396 2.528 6.403 1.00 98.19 301 PHE A CA 1
ATOM 2425 C C . PHE A 1 301 ? -2.756 3.230 6.339 1.00 98.19 301 PHE A C 1
ATOM 2427 O O . PHE A 1 301 ? -2.850 4.451 6.479 1.00 98.19 301 PHE A O 1
ATOM 2434 N N . LEU A 1 302 ? -3.805 2.447 6.125 1.00 98.50 302 LEU A N 1
ATOM 2435 C CA . LEU A 1 302 ? -5.211 2.829 6.105 1.00 98.50 302 LEU A CA 1
ATOM 2436 C C . LEU A 1 302 ? -5.921 1.903 7.088 1.00 98.50 302 LEU A C 1
ATOM 2438 O O . LEU A 1 302 ? -5.968 0.690 6.884 1.00 98.50 302 LEU A O 1
ATOM 2442 N N . ILE A 1 303 ? -6.419 2.468 8.181 1.00 98.38 303 ILE A N 1
ATOM 2443 C CA . ILE A 1 303 ? -6.950 1.693 9.302 1.00 98.38 303 ILE A CA 1
ATOM 2444 C C . ILE A 1 303 ? -8.449 1.919 9.382 1.00 98.38 303 ILE A C 1
ATOM 2446 O O . ILE A 1 303 ? -8.879 3.067 9.339 1.00 98.38 303 ILE A O 1
ATOM 2450 N N . LYS A 1 304 ? -9.230 0.845 9.473 1.00 97.75 304 LYS A N 1
ATOM 2451 C CA . LYS A 1 304 ? -10.658 0.875 9.800 1.00 97.75 304 LYS A CA 1
ATOM 2452 C C . LYS A 1 304 ? -10.803 0.547 11.291 1.00 97.75 304 LYS A C 1
ATOM 2454 O O . LYS A 1 304 ? -10.701 -0.631 11.643 1.00 97.75 304 LYS A O 1
ATOM 2459 N N . PRO A 1 305 ? -10.968 1.551 12.167 1.00 94.88 305 PRO A N 1
ATOM 2460 C CA . PRO A 1 305 ? -11.455 1.343 13.526 1.00 94.88 305 PRO A CA 1
ATOM 2461 C C . PRO A 1 305 ? -12.995 1.292 13.533 1.00 94.88 305 PRO A C 1
ATOM 2463 O O . PRO A 1 305 ? -13.628 1.273 12.478 1.00 94.88 305 PRO A O 1
ATOM 2466 N N . LEU A 1 306 ? -13.608 1.296 14.718 1.00 90.44 306 LEU A N 1
ATOM 2467 C CA . LEU A 1 306 ? -15.067 1.369 14.877 1.00 90.44 306 LEU A CA 1
ATOM 2468 C C . LEU A 1 306 ? -15.569 2.823 14.796 1.00 90.44 306 LEU A C 1
ATOM 2470 O O . LEU A 1 306 ? -15.994 3.397 15.799 1.00 90.44 306 LEU A O 1
ATOM 2474 N N . VAL A 1 307 ? -15.439 3.452 13.623 1.00 93.12 307 VAL A N 1
ATOM 2475 C CA . VAL A 1 307 ? -15.899 4.834 13.371 1.00 93.12 307 VAL A CA 1
ATOM 2476 C C . VAL A 1 307 ? -16.665 4.927 12.056 1.00 93.12 307 VAL A C 1
ATOM 2478 O O . VAL A 1 307 ? -16.249 4.336 11.063 1.00 93.12 307 VAL A O 1
ATOM 2481 N N . ASP A 1 308 ? -17.735 5.720 12.023 1.00 94.62 308 ASP A N 1
ATOM 2482 C CA . ASP A 1 308 ? -18.588 5.885 10.830 1.00 94.62 308 ASP A CA 1
ATOM 2483 C C . ASP A 1 308 ? -18.173 7.095 9.982 1.00 94.62 308 ASP A C 1
ATOM 2485 O O . ASP A 1 308 ? -18.211 7.074 8.742 1.00 94.62 308 ASP A O 1
ATOM 2489 N N . ASP A 1 309 ? -17.759 8.175 10.653 1.00 95.44 309 ASP A N 1
ATOM 2490 C CA . ASP A 1 309 ? -17.195 9.352 10.006 1.00 95.44 309 ASP A CA 1
ATOM 2491 C C . ASP A 1 309 ? -15.655 9.275 10.033 1.00 95.44 309 ASP A C 1
ATOM 2493 O O . ASP A 1 309 ? -15.037 9.339 11.099 1.00 95.44 309 ASP A O 1
ATOM 2497 N N . PRO A 1 310 ? -14.996 9.202 8.858 1.00 96.00 310 PRO A N 1
ATOM 2498 C CA . PRO A 1 310 ? -13.545 9.106 8.731 1.00 96.00 310 PRO A CA 1
ATOM 2499 C C . PRO A 1 310 ? -12.801 10.311 9.326 1.00 96.00 310 PRO A C 1
ATOM 2501 O O . PRO A 1 310 ? -11.573 10.286 9.424 1.00 96.00 310 PRO A O 1
ATOM 2504 N N . ARG A 1 311 ? -13.498 11.402 9.668 1.00 94.69 311 ARG A N 1
ATOM 2505 C CA . ARG A 1 311 ? -12.913 12.625 10.226 1.00 94.69 311 ARG A CA 1
ATOM 2506 C C . ARG A 1 311 ? -13.465 13.026 11.590 1.00 94.69 311 ARG A C 1
ATOM 2508 O O . ARG A 1 311 ? -13.132 14.124 12.033 1.00 94.69 311 ARG A O 1
ATOM 2515 N N . GLU A 1 312 ? -14.242 12.175 12.254 1.00 90.69 312 GLU A N 1
ATOM 2516 C CA . GLU A 1 312 ? -14.867 12.503 13.539 1.00 90.69 312 GLU A CA 1
ATOM 2517 C C . GLU A 1 312 ? -13.820 12.862 14.614 1.00 90.69 312 GLU A C 1
ATOM 2519 O O . GLU A 1 312 ? -13.070 11.984 15.054 1.00 90.69 312 GLU A O 1
ATOM 2524 N N . PRO A 1 313 ? -13.731 14.129 15.068 1.00 83.56 313 PRO A N 1
ATOM 2525 C CA . PRO A 1 313 ? -12.656 14.555 15.967 1.00 83.56 313 PRO A CA 1
ATOM 2526 C C . PRO A 1 313 ? -12.593 13.754 17.274 1.00 83.56 313 PRO A C 1
ATOM 2528 O O . PRO A 1 313 ? -11.494 13.414 17.712 1.00 83.56 313 PRO A O 1
ATOM 2531 N N . ASP A 1 314 ? -13.762 13.402 17.817 1.00 80.00 314 ASP A N 1
ATOM 2532 C CA . ASP A 1 314 ? -13.947 12.712 19.101 1.00 80.00 314 ASP A CA 1
ATOM 2533 C C . ASP A 1 314 ? -14.527 11.289 18.941 1.00 80.00 314 ASP A C 1
ATOM 2535 O O . ASP A 1 314 ? -15.084 10.728 19.889 1.00 80.00 314 ASP A O 1
ATOM 2539 N N . GLY A 1 315 ? -14.415 10.711 17.737 1.00 83.50 315 GLY A N 1
ATOM 2540 C CA . GLY A 1 315 ? -14.852 9.341 17.448 1.00 83.50 315 GLY A CA 1
ATOM 2541 C C . GLY A 1 315 ? -14.054 8.286 18.217 1.00 83.50 315 GLY A C 1
ATOM 2542 O O . GLY A 1 315 ? -13.037 8.598 18.837 1.00 83.50 315 GLY A O 1
ATOM 2543 N N . SER A 1 316 ? -14.489 7.024 18.158 1.00 86.62 316 SER A N 1
ATOM 2544 C CA . SER A 1 316 ? -13.867 5.922 18.910 1.00 86.62 316 SER A CA 1
ATOM 2545 C C . SER A 1 316 ? -12.339 5.860 18.760 1.00 86.62 316 SER A C 1
ATOM 2547 O O . SER A 1 316 ? -11.770 6.063 17.680 1.00 86.62 316 SER A O 1
ATOM 2549 N N . GLU A 1 317 ? -11.677 5.554 19.877 1.00 87.50 317 GLU A N 1
ATOM 2550 C CA . GLU A 1 317 ? -10.227 5.342 19.952 1.00 87.50 317 GLU A CA 1
ATOM 2551 C C . GLU A 1 317 ? -9.822 3.887 19.932 1.00 87.50 317 GLU A C 1
ATOM 2553 O O . GLU A 1 317 ? -8.639 3.566 19.800 1.00 87.50 317 GLU A O 1
ATOM 2558 N N . TRP A 1 318 ? -10.798 3.001 20.070 1.00 90.12 318 TRP A N 1
ATOM 2559 C CA . TRP A 1 318 ? -10.526 1.588 20.048 1.00 90.12 318 TRP A CA 1
ATOM 2560 C C . TRP A 1 318 ? -10.053 1.207 18.646 1.00 90.12 318 TRP A C 1
ATOM 2562 O O . TRP A 1 318 ? -10.769 1.389 17.659 1.00 90.12 318 TRP A O 1
ATOM 2572 N N . PHE A 1 319 ? -8.810 0.731 18.561 1.00 94.50 319 PHE A N 1
ATOM 2573 C CA . PHE A 1 319 ? -8.122 0.403 17.315 1.00 94.50 319 PHE A CA 1
ATOM 2574 C C . PHE A 1 319 ? -7.831 1.593 16.376 1.00 94.50 319 PHE A C 1
ATOM 2576 O O . PHE A 1 319 ? -7.398 1.395 15.239 1.00 94.50 319 PHE A O 1
ATOM 2583 N N . ALA A 1 320 ? -8.034 2.836 16.821 1.00 94.44 320 ALA A N 1
ATOM 2584 C CA . ALA A 1 320 ? -7.701 4.015 16.026 1.00 94.44 320 ALA A CA 1
ATOM 2585 C C . ALA A 1 320 ? -6.174 4.213 15.930 1.00 94.44 320 ALA A C 1
ATOM 2587 O O . ALA A 1 320 ? -5.474 4.027 16.923 1.00 94.44 320 ALA A O 1
ATOM 2588 N N . PRO A 1 321 ? -5.625 4.608 14.769 1.00 95.75 321 PRO A N 1
ATOM 2589 C CA . PRO A 1 321 ? -4.180 4.704 14.587 1.00 95.75 321 PRO A CA 1
ATOM 2590 C C . PRO A 1 321 ? -3.554 5.881 15.324 1.00 95.75 321 PRO A C 1
ATOM 2592 O O . PRO A 1 321 ? -4.019 7.006 15.175 1.00 95.75 321 PRO A O 1
ATOM 2595 N N . HIS A 1 322 ? -2.458 5.651 16.046 1.00 93.62 322 HIS A N 1
ATOM 2596 C CA . HIS A 1 322 ? -1.679 6.695 16.714 1.00 93.62 322 HIS A CA 1
ATOM 2597 C C . HIS A 1 322 ? -0.181 6.585 16.388 1.00 93.62 322 HIS A C 1
ATOM 2599 O O . HIS A 1 322 ? 0.325 5.545 15.967 1.00 93.62 322 HIS A O 1
ATOM 2605 N N . PHE A 1 323 ? 0.527 7.695 16.607 1.00 93.38 323 PHE A N 1
ATOM 2606 C CA . PHE A 1 323 ? 1.991 7.803 16.617 1.00 93.38 323 PHE A CA 1
ATOM 2607 C C . PHE A 1 323 ? 2.700 7.136 15.430 1.00 93.38 323 PHE A C 1
ATOM 2609 O O . PHE A 1 323 ? 3.620 6.339 15.618 1.00 93.38 323 PHE A O 1
ATOM 2616 N N . PRO A 1 324 ? 2.325 7.476 14.185 1.00 95.25 324 PRO A N 1
ATOM 2617 C CA . PRO A 1 324 ? 2.974 6.879 13.042 1.00 95.25 324 PRO A CA 1
ATOM 2618 C C . PRO A 1 324 ? 4.404 7.409 12.922 1.00 95.25 324 PRO A C 1
ATOM 2620 O O . PRO A 1 324 ? 4.630 8.623 12.981 1.00 95.25 324 PRO A O 1
ATOM 2623 N N . VAL A 1 325 ? 5.361 6.510 12.701 1.00 94.56 325 VAL A N 1
ATOM 2624 C CA . VAL A 1 325 ? 6.780 6.849 12.529 1.00 94.56 325 VAL A CA 1
ATOM 2625 C C . VAL A 1 325 ? 7.298 6.233 11.241 1.00 94.56 325 VAL A C 1
ATOM 2627 O O . VAL A 1 325 ? 7.186 5.031 11.025 1.00 94.56 325 VAL A O 1
ATOM 2630 N N . THR A 1 326 ? 7.899 7.059 10.387 1.00 94.25 326 THR A N 1
ATOM 2631 C CA . THR A 1 326 ? 8.694 6.612 9.240 1.00 94.25 326 THR A CA 1
ATOM 2632 C C . THR A 1 326 ? 10.148 6.495 9.680 1.00 94.25 326 THR A C 1
ATOM 2634 O O . THR A 1 326 ? 10.807 7.495 9.977 1.00 94.25 326 THR A O 1
ATOM 2637 N N . MET A 1 327 ? 10.666 5.271 9.722 1.00 93.12 327 MET A N 1
ATOM 2638 C CA . MET A 1 327 ? 11.969 4.925 10.295 1.00 93.12 327 MET A CA 1
ATOM 2639 C C . MET A 1 327 ? 13.131 5.209 9.326 1.00 93.12 327 MET A C 1
ATOM 2641 O O . MET A 1 327 ? 13.983 4.355 9.079 1.00 93.12 327 MET A O 1
ATOM 2645 N N . SER A 1 328 ? 13.178 6.417 8.756 1.00 89.00 328 SER A N 1
ATOM 2646 C CA . SER A 1 328 ? 14.208 6.817 7.786 1.00 89.00 328 SER A CA 1
ATOM 2647 C C . SER A 1 328 ? 15.620 6.798 8.376 1.00 89.00 328 SER A C 1
ATOM 2649 O O . SER A 1 328 ? 16.566 6.495 7.657 1.00 89.00 328 SER A O 1
ATOM 2651 N N . GLU A 1 329 ? 15.769 7.094 9.671 1.00 88.69 329 GLU A N 1
ATOM 2652 C CA . GLU A 1 329 ? 17.066 7.061 10.362 1.00 88.69 329 GLU A CA 1
ATOM 2653 C C . GLU A 1 329 ? 17.623 5.642 10.437 1.00 88.69 329 GLU A C 1
ATOM 2655 O O . GLU A 1 329 ? 18.766 5.419 10.051 1.00 88.69 329 GLU A O 1
ATOM 2660 N N . ILE A 1 330 ? 16.792 4.673 10.841 1.00 88.88 330 ILE A N 1
ATOM 2661 C CA . ILE A 1 330 ? 17.162 3.252 10.844 1.00 88.88 330 ILE A CA 1
ATOM 2662 C C . ILE A 1 330 ? 17.495 2.804 9.424 1.00 88.88 330 ILE A C 1
ATOM 2664 O O . ILE A 1 330 ? 18.523 2.166 9.204 1.00 88.88 330 ILE A O 1
ATOM 2668 N N . ASN A 1 331 ? 16.667 3.185 8.446 1.00 88.81 331 ASN A N 1
ATOM 2669 C CA . ASN A 1 331 ? 16.924 2.831 7.059 1.00 88.81 331 ASN A CA 1
ATOM 2670 C C . ASN A 1 331 ? 18.263 3.396 6.556 1.00 88.81 331 ASN A C 1
ATOM 2672 O O . ASN A 1 331 ? 18.941 2.731 5.785 1.00 88.81 331 ASN A O 1
ATOM 2676 N N . GLY A 1 332 ? 18.664 4.583 7.019 1.00 85.31 332 GLY A N 1
ATOM 2677 C CA . GLY A 1 332 ? 19.902 5.265 6.642 1.00 85.31 332 GLY A CA 1
ATOM 2678 C C . GLY A 1 332 ? 21.156 4.874 7.433 1.00 85.31 332 GLY A C 1
ATOM 2679 O O . GLY A 1 332 ? 22.196 5.491 7.217 1.00 85.31 332 GLY A O 1
ATOM 2680 N N . VAL A 1 333 ? 21.099 3.880 8.333 1.00 87.81 333 VAL A N 1
ATOM 2681 C CA . VAL A 1 333 ? 22.273 3.445 9.126 1.00 87.81 333 VAL A CA 1
ATOM 2682 C C . VAL A 1 333 ? 23.404 2.921 8.232 1.00 87.81 333 VAL A C 1
ATOM 2684 O O . VAL A 1 333 ? 24.579 3.087 8.556 1.00 87.81 333 VAL A O 1
ATOM 2687 N N . LEU A 1 334 ? 23.064 2.306 7.094 1.00 82.81 334 LEU A N 1
ATOM 2688 C CA . LEU A 1 334 ? 24.035 1.875 6.089 1.00 82.81 334 LEU A CA 1
ATOM 2689 C C . LEU A 1 334 ? 24.126 2.898 4.948 1.00 82.81 334 LEU A C 1
ATOM 2691 O O . LEU A 1 334 ? 23.089 3.406 4.520 1.00 82.81 334 LEU A O 1
ATOM 2695 N N . PRO A 1 335 ? 25.316 3.128 4.355 1.00 75.06 335 PRO A N 1
ATOM 2696 C CA . PRO A 1 335 ? 25.463 4.022 3.202 1.00 75.06 335 PRO A CA 1
ATOM 2697 C C . PRO A 1 335 ? 24.573 3.663 2.002 1.00 75.06 335 PRO A C 1
ATOM 2699 O O . PRO A 1 335 ? 24.200 4.536 1.224 1.00 75.06 335 PRO A O 1
ATOM 2702 N N . SER A 1 336 ? 24.238 2.380 1.836 1.00 70.31 336 SER A N 1
ATOM 2703 C CA . SER A 1 336 ? 23.338 1.882 0.788 1.00 70.31 336 SER A CA 1
ATOM 2704 C C . SER A 1 336 ? 21.852 1.951 1.148 1.00 70.31 336 SER A C 1
ATOM 2706 O O . SER A 1 336 ? 21.021 1.691 0.283 1.00 70.31 336 SER A O 1
ATOM 2708 N N . GLY A 1 337 ? 21.527 2.248 2.406 1.00 78.69 337 GLY A N 1
ATOM 2709 C CA . GLY A 1 337 ? 20.233 1.952 3.008 1.00 78.69 337 GLY A CA 1
ATOM 2710 C C . GLY A 1 337 ? 20.100 0.482 3.437 1.00 78.69 337 GLY A C 1
ATOM 2711 O O . GLY A 1 337 ? 20.784 -0.388 2.891 1.00 78.69 337 GLY A O 1
ATOM 2712 N N . LEU A 1 338 ? 19.234 0.202 4.419 1.00 84.56 338 LEU A N 1
ATOM 2713 C CA . LEU A 1 338 ? 18.786 -1.165 4.745 1.00 84.56 338 LEU A CA 1
ATOM 2714 C C . LEU A 1 338 ? 17.793 -1.698 3.702 1.00 84.56 338 LEU A C 1
ATOM 2716 O O . LEU A 1 338 ? 17.762 -2.892 3.421 1.00 84.56 338 LEU A O 1
ATOM 2720 N N . SER A 1 339 ? 16.980 -0.799 3.159 1.00 85.94 339 SER A N 1
ATOM 2721 C CA . SER A 1 339 ? 15.934 -1.030 2.172 1.00 85.94 339 SER A CA 1
ATOM 2722 C C . SER A 1 339 ? 15.791 0.233 1.315 1.00 85.94 339 SER A C 1
ATOM 2724 O O . SER A 1 339 ? 16.114 1.343 1.748 1.00 85.94 339 SER A O 1
ATOM 2726 N N . ASP A 1 340 ? 15.318 0.094 0.084 1.00 79.25 340 ASP A N 1
ATOM 2727 C CA . ASP A 1 340 ? 14.950 1.230 -0.767 1.00 79.25 340 ASP A CA 1
ATOM 2728 C C . ASP A 1 340 ? 13.686 1.953 -0.261 1.00 79.25 340 ASP A C 1
ATOM 2730 O O . ASP A 1 340 ? 13.500 3.145 -0.527 1.00 79.25 340 ASP A O 1
ATOM 2734 N N . HIS A 1 341 ? 12.882 1.261 0.551 1.00 90.88 341 HIS A N 1
ATOM 2735 C CA . HIS A 1 341 ? 11.758 1.802 1.310 1.00 90.88 341 HIS A CA 1
ATOM 2736 C C . HIS A 1 341 ? 12.056 1.839 2.818 1.00 90.88 341 HIS A C 1
ATOM 2738 O O . HIS A 1 341 ? 12.489 0.851 3.413 1.00 90.88 341 HIS A O 1
ATOM 2744 N N . ALA A 1 342 ? 11.776 2.969 3.465 1.00 92.25 342 ALA A N 1
ATOM 2745 C CA . ALA A 1 342 ? 11.858 3.140 4.906 1.00 92.25 342 ALA A CA 1
ATOM 2746 C C . ALA A 1 342 ? 10.647 2.480 5.597 1.00 92.25 342 ALA A C 1
ATOM 2748 O O . ALA A 1 342 ? 9.508 2.784 5.230 1.00 92.25 342 ALA A O 1
ATOM 2749 N N . PRO A 1 343 ? 10.864 1.642 6.629 1.00 93.50 343 PRO A N 1
ATOM 2750 C CA . PRO A 1 343 ? 9.775 1.040 7.393 1.00 93.50 343 PRO A CA 1
ATOM 2751 C C . PRO A 1 343 ? 8.864 2.085 8.047 1.00 93.50 343 PRO A C 1
ATOM 2753 O O . PRO A 1 343 ? 9.327 3.155 8.451 1.00 93.50 343 PRO A O 1
ATOM 2756 N N . ILE A 1 344 ? 7.584 1.743 8.206 1.00 95.06 344 ILE A N 1
ATOM 2757 C CA . ILE A 1 344 ? 6.608 2.541 8.955 1.00 95.06 344 ILE A CA 1
ATOM 2758 C C . ILE A 1 344 ? 6.092 1.721 10.137 1.00 95.06 344 ILE A C 1
ATOM 2760 O O . ILE A 1 344 ? 5.763 0.546 9.977 1.00 95.06 344 ILE A O 1
ATOM 2764 N N . THR A 1 345 ? 5.962 2.355 11.299 1.00 95.94 345 THR A N 1
ATOM 2765 C CA . THR A 1 345 ? 5.226 1.818 12.451 1.00 95.94 345 THR A CA 1
ATOM 2766 C C . THR A 1 345 ? 4.000 2.676 12.732 1.00 95.94 345 THR A C 1
ATOM 2768 O O . THR A 1 345 ? 4.039 3.886 12.509 1.00 95.94 345 THR A O 1
ATOM 2771 N N . VAL A 1 346 ? 2.922 2.055 13.212 1.00 96.25 346 VAL A N 1
ATOM 2772 C CA . VAL A 1 346 ? 1.684 2.711 13.658 1.00 96.25 346 VAL A CA 1
ATOM 2773 C C . VAL A 1 346 ? 1.173 1.948 14.872 1.00 96.25 346 VAL A C 1
ATOM 2775 O O . VAL A 1 346 ? 1.126 0.716 14.838 1.00 96.25 346 VAL A O 1
ATOM 2778 N N . ASP A 1 347 ? 0.775 2.668 15.914 1.00 95.56 347 ASP A N 1
ATOM 2779 C CA . ASP A 1 347 ? 0.237 2.075 17.131 1.00 95.56 347 ASP A CA 1
ATOM 2780 C C . ASP A 1 347 ? -1.285 1.966 17.031 1.00 95.56 347 ASP A C 1
ATOM 2782 O O . ASP A 1 347 ? -1.959 2.918 16.639 1.00 95.56 347 ASP A O 1
ATOM 2786 N N . LEU A 1 348 ? -1.827 0.798 17.382 1.00 95.38 348 LEU A N 1
ATOM 2787 C CA . LEU A 1 348 ? -3.264 0.514 17.374 1.00 95.38 348 LEU A CA 1
ATOM 2788 C C . LEU A 1 348 ? -3.680 0.086 18.788 1.00 95.38 348 LEU A C 1
ATOM 2790 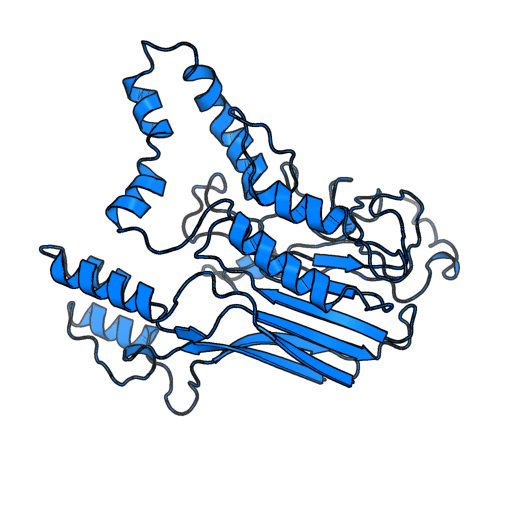O O . LEU A 1 348 ? -3.314 -1.016 19.212 1.00 95.38 348 LEU A O 1
ATOM 2794 N N . PRO A 1 349 ? -4.410 0.924 19.543 1.00 92.62 349 PRO A N 1
ATOM 2795 C CA . PRO A 1 349 ? -4.873 0.576 20.877 1.00 92.62 349 PRO A CA 1
ATOM 2796 C C . PRO A 1 349 ? -5.793 -0.638 20.813 1.00 92.62 349 PRO A C 1
ATOM 2798 O O . PRO A 1 349 ? -6.848 -0.603 20.181 1.00 92.62 349 PRO A O 1
ATOM 2801 N N . LEU A 1 350 ? -5.390 -1.721 21.474 1.00 90.06 350 LEU A N 1
ATOM 2802 C CA . LEU A 1 350 ? -6.201 -2.931 21.538 1.00 90.06 350 LEU A CA 1
ATOM 2803 C C . LEU A 1 350 ? -7.302 -2.836 22.596 1.00 90.06 350 LEU A C 1
ATOM 2805 O O . LEU A 1 350 ? -8.211 -3.633 22.559 1.00 90.06 350 LEU A O 1
ATOM 2809 N N . VAL A 1 351 ? -7.279 -1.861 23.500 1.00 78.56 351 VAL A N 1
ATOM 2810 C CA . VAL A 1 351 ? -8.345 -1.634 24.489 1.00 78.56 351 VAL A CA 1
ATOM 2811 C C . VAL A 1 351 ? -8.858 -0.207 24.375 1.00 78.56 351 VAL A C 1
ATOM 2813 O O . VAL A 1 351 ? -8.114 0.687 23.954 1.00 78.56 351 VAL A O 1
ATOM 2816 N N . GLU A 1 352 ? -10.118 0.024 24.737 1.00 69.75 352 GLU A N 1
ATOM 2817 C CA . GLU A 1 352 ? -10.669 1.374 24.744 1.00 69.75 352 GLU A CA 1
ATOM 2818 C C . GLU A 1 352 ? -9.954 2.211 25.816 1.00 69.75 352 GLU A C 1
ATOM 2820 O O . GLU A 1 352 ? -9.954 1.885 27.002 1.00 69.75 352 GLU A O 1
ATOM 2825 N N . MET A 1 353 ? -9.319 3.317 25.413 1.00 62.59 353 MET A N 1
ATOM 2826 C CA . MET A 1 353 ? -8.533 4.141 26.342 1.00 62.59 353 MET A CA 1
ATOM 2827 C C . MET A 1 353 ? -9.371 4.793 27.454 1.00 62.59 353 MET A C 1
ATOM 2829 O O . MET A 1 353 ? -8.796 5.298 28.410 1.00 62.59 353 MET A O 1
ATOM 2833 N N . ARG A 1 354 ? -10.709 4.777 27.368 1.00 56.12 354 ARG A N 1
ATOM 2834 C CA . ARG A 1 354 ? -11.592 5.239 28.453 1.00 56.12 354 ARG A CA 1
ATOM 2835 C C . ARG A 1 354 ? -11.527 4.337 29.691 1.00 56.12 354 ARG A C 1
ATOM 2837 O O . ARG A 1 354 ? -11.735 4.839 30.793 1.00 56.12 354 ARG A O 1
ATOM 2844 N N . ASP A 1 355 ? -11.162 3.066 29.523 1.00 51.41 355 ASP A N 1
ATOM 2845 C CA . ASP A 1 355 ? -11.004 2.101 30.621 1.00 51.41 355 ASP A CA 1
ATOM 2846 C C . ASP A 1 355 ? -9.621 2.176 31.288 1.00 51.41 355 ASP A C 1
ATOM 2848 O O . ASP A 1 355 ? -9.412 1.682 32.398 1.00 51.41 355 ASP A O 1
ATOM 2852 N N . LEU A 1 356 ? -8.668 2.842 30.634 1.00 51.81 356 LEU A N 1
ATOM 2853 C CA . LEU A 1 356 ? -7.369 3.182 31.194 1.00 51.81 356 LEU A CA 1
ATOM 2854 C C . LEU A 1 356 ? -7.493 4.585 31.792 1.00 51.81 356 LEU A C 1
ATOM 2856 O O . LEU A 1 356 ? -7.320 5.578 31.090 1.00 51.81 356 LEU A O 1
ATOM 2860 N N . GLY A 1 357 ? -7.848 4.678 33.079 1.00 44.88 357 GLY A N 1
ATOM 2861 C CA . GLY A 1 357 ? -7.950 5.955 33.796 1.00 44.88 357 GLY A CA 1
ATOM 2862 C C . GLY A 1 357 ? -6.804 6.914 33.441 1.00 44.88 357 GLY A C 1
ATOM 2863 O O . GLY A 1 357 ? -5.674 6.470 33.242 1.00 44.88 357 GLY A O 1
ATOM 2864 N N . ALA A 1 358 ? -7.125 8.209 33.311 1.00 41.41 358 ALA A N 1
ATOM 2865 C CA . ALA A 1 358 ? -6.242 9.234 32.749 1.00 41.41 358 ALA A CA 1
ATOM 2866 C C . ALA A 1 358 ? -4.768 9.034 33.158 1.00 41.41 358 ALA A C 1
ATOM 2868 O O . ALA A 1 358 ? -4.492 8.910 34.357 1.00 41.41 358 ALA A O 1
ATOM 2869 N N . PRO A 1 359 ? -3.816 9.012 32.203 1.00 45.94 359 PRO A N 1
ATOM 2870 C CA . PRO A 1 359 ? -2.412 8.871 32.550 1.00 45.94 359 PRO A CA 1
ATOM 2871 C C . PRO A 1 359 ? -2.026 10.000 33.513 1.00 45.94 359 PRO A C 1
ATOM 2873 O O . PRO A 1 359 ? -2.476 11.137 33.319 1.00 45.94 359 PRO A O 1
ATOM 2876 N N . PRO A 1 360 ? -1.225 9.721 34.560 1.00 40.81 360 PRO A N 1
ATOM 2877 C CA . PRO A 1 360 ? -0.785 10.762 35.470 1.00 40.81 360 PRO A CA 1
ATOM 2878 C C . PRO A 1 360 ? -0.099 11.840 34.639 1.00 40.81 360 PRO A C 1
ATOM 2880 O O . PRO A 1 360 ? 0.834 11.560 33.884 1.00 40.81 360 PRO A O 1
ATOM 2883 N N . LEU A 1 361 ? -0.619 13.065 34.744 1.00 41.34 361 LEU A N 1
ATOM 2884 C CA . LEU A 1 361 ? -0.010 14.248 34.160 1.00 41.34 361 LEU A CA 1
ATOM 2885 C C . LEU A 1 361 ? 1.453 14.260 34.599 1.00 41.34 361 LEU A C 1
ATOM 2887 O O . LEU A 1 361 ? 1.745 14.485 35.773 1.00 41.34 361 LEU A O 1
ATOM 2891 N N . LEU A 1 362 ? 2.366 13.994 33.667 1.00 41.66 362 LEU A N 1
ATOM 2892 C CA . LEU A 1 362 ? 3.777 14.253 33.890 1.00 41.66 362 LEU A CA 1
ATOM 2893 C C . LEU A 1 362 ? 3.902 15.768 34.051 1.00 41.66 362 LEU A C 1
ATOM 2895 O O . LEU A 1 362 ? 3.810 16.529 33.085 1.00 41.66 362 LEU A O 1
ATOM 2899 N N . SER A 1 363 ? 4.004 16.199 35.307 1.00 41.38 363 SER A N 1
ATOM 2900 C CA . SER A 1 363 ? 4.357 17.560 35.677 1.00 41.38 363 SER A CA 1
ATOM 2901 C C . SER A 1 363 ? 5.672 17.914 34.986 1.00 41.38 363 SER A C 1
ATOM 2903 O O . SER A 1 363 ? 6.629 17.145 35.072 1.00 41.38 363 SER A O 1
ATOM 2905 N N . ARG A 1 364 ? 5.651 19.038 34.266 1.00 41.72 364 ARG A N 1
ATOM 2906 C CA . ARG A 1 364 ? 6.770 19.588 33.491 1.00 41.72 364 ARG A CA 1
ATOM 2907 C C . ARG A 1 364 ? 8.052 19.747 34.290 1.00 41.72 364 ARG A C 1
ATOM 2909 O O . ARG A 1 364 ? 7.944 20.109 35.483 1.00 41.72 364 ARG A O 1
#

Radius of gyration: 22.91 Å; chains: 1; bounding box: 58×60×68 Å